Protein AF-K9KZB0-F1 (afdb_monomer)

Sequence (349 aa):
MDLLGIGHLIQPTDITLGGCGPVDLDGSTQVLLFETELHSCGSVLAMTADSLVYTFTLNYQPNALGATPIIRTSSAVVGIQCHYMRLHNVSSNALKPTWIPYHSTLSAEDLLVFSLRLMADNWQTERTSTVFFLGDLINIEASVVQANHVPLRVFVDTCIATLDPDMNAVPRYAFIENKGCLMDSKLTNSRSQFLSRVQDDKLQFQLDAFRFAQETRSAIYIFCHLKATAALPDSEGKACSFPLGKEQWVSASGNDQACSCCDTSCAGRKGRSVDSVIQYEGDAVLGPIAVQEATKDVQQSTGTLKADHRAEGAFEAVFMAAVVAAVALVCMIVLVTVLAWRRYKPIAL

Foldseek 3Di:
DCPPPPPDQADQVQKFKLNHTFPDQDPVVRDTHDDDDLPDSNWDWDDDPWWIKIKIKMKGHGDDDDPDRDDDDDIDIDIDIDIDTPDDPDPPPDDDDPDDDDPDPDPPPDPKDKEKFFADPVRPDGDPDLEAEQQDKTKMKIFIDDDPDAFKAKFWQWKKKDLDPDRPDPPIDIQAHQQAERCCCVPVVDQWFWAQDDGRRMTIIIDRDDDDPPDPAQWMKMKIKMKMFRPDPPDPGWHWHDHHPPNAIATSDGPSVLCVCVVPHNDDPPDPDDDDRDMDIDMYMDDRRGYHHPDPDDPDPDDDDDDDDPDDPPPVVVVVVVVVVVVVVVVVVVVVVVVVVVVPPDPDD

Mean predicted aligned error: 20.09 Å

Organism: Muraenesox cinereus (NCBI:txid7946)

Structure (mmCIF, N/CA/C/O backbone):
data_AF-K9KZB0-F1
#
_entry.id   AF-K9KZB0-F1
#
loop_
_atom_site.group_PDB
_atom_site.id
_atom_site.type_symbol
_atom_site.label_atom_id
_atom_site.label_alt_id
_atom_site.label_comp_id
_atom_site.label_asym_id
_atom_site.label_entity_id
_atom_site.label_seq_id
_atom_site.pdbx_PDB_ins_code
_atom_site.Cartn_x
_atom_site.Cartn_y
_atom_site.Cartn_z
_atom_site.occupancy
_atom_site.B_iso_or_equiv
_atom_site.auth_seq_id
_atom_site.auth_comp_id
_atom_site.auth_asym_id
_atom_site.auth_atom_id
_atom_site.pdbx_PDB_model_num
ATOM 1 N N . MET A 1 1 ? -36.288 -20.738 56.456 1.00 70.94 1 MET A N 1
ATOM 2 C CA . MET A 1 1 ? -37.137 -20.977 55.277 1.00 70.94 1 MET A CA 1
ATOM 3 C C . MET A 1 1 ? -38.103 -22.123 55.541 1.00 70.94 1 MET A C 1
ATOM 5 O O . MET A 1 1 ? -37.670 -23.152 56.049 1.00 70.94 1 MET A O 1
ATOM 9 N N . ASP A 1 2 ? -39.379 -21.957 55.195 1.00 75.69 2 ASP A N 1
ATOM 10 C CA . ASP A 1 2 ? -40.353 -23.053 55.093 1.00 75.69 2 ASP A CA 1
ATOM 11 C C . ASP A 1 2 ? -40.383 -23.550 53.641 1.00 75.69 2 ASP A C 1
ATOM 13 O O . ASP A 1 2 ? -41.115 -23.027 52.805 1.00 75.69 2 ASP A O 1
ATOM 17 N N . LEU A 1 3 ? -39.506 -24.505 53.315 1.00 75.94 3 LEU A N 1
ATOM 18 C CA . LEU A 1 3 ? -39.333 -25.003 51.944 1.00 75.94 3 LEU A CA 1
ATOM 19 C C . LEU A 1 3 ? -40.582 -25.726 51.415 1.00 75.94 3 LEU A C 1
ATOM 21 O O . LEU A 1 3 ? -40.832 -25.721 50.213 1.00 75.94 3 LEU A O 1
ATOM 25 N N . LEU A 1 4 ? -41.346 -26.364 52.305 1.00 76.06 4 LEU A N 1
ATOM 26 C CA . LEU A 1 4 ? -42.475 -27.226 51.946 1.00 76.06 4 LEU A CA 1
ATOM 27 C C . LEU A 1 4 ? -43.841 -26.555 52.172 1.00 76.06 4 LEU A C 1
ATOM 29 O O . LEU A 1 4 ? -44.865 -27.169 51.883 1.00 76.06 4 LEU A O 1
ATOM 33 N N . GLY A 1 5 ? -43.873 -25.317 52.677 1.00 75.00 5 GLY A N 1
ATOM 34 C CA . GLY A 1 5 ? -45.113 -24.587 52.963 1.00 75.00 5 GLY A CA 1
ATOM 35 C C . GLY A 1 5 ? -45.932 -25.183 54.116 1.00 75.00 5 GLY A C 1
ATOM 36 O O . GLY A 1 5 ? -47.153 -25.034 54.139 1.00 75.00 5 GLY A O 1
ATOM 37 N N . ILE A 1 6 ? -45.286 -25.904 55.040 1.00 77.19 6 ILE A N 1
ATOM 38 C CA . ILE A 1 6 ? -45.930 -26.638 56.147 1.00 77.19 6 ILE A CA 1
ATOM 39 C C . ILE A 1 6 ? -45.795 -25.929 57.505 1.00 77.19 6 ILE A C 1
ATOM 41 O O . ILE A 1 6 ? -46.129 -26.502 58.542 1.00 77.19 6 ILE A O 1
ATOM 45 N N . GLY A 1 7 ? -45.278 -24.701 57.525 1.00 73.62 7 GLY A N 1
ATOM 46 C CA . GLY A 1 7 ? -45.050 -23.901 58.730 1.00 73.62 7 GLY A CA 1
ATOM 47 C C . GLY A 1 7 ? -43.840 -24.335 59.566 1.00 73.62 7 GLY A C 1
ATOM 48 O O . GLY A 1 7 ? -43.632 -23.801 60.656 1.00 73.62 7 GLY A O 1
ATOM 49 N N . HIS A 1 8 ? -43.029 -25.282 59.081 1.00 75.81 8 HIS A N 1
ATOM 50 C CA . HIS A 1 8 ? -41.816 -25.744 59.756 1.00 75.81 8 HIS A CA 1
ATOM 51 C C . HIS A 1 8 ? -40.559 -25.265 59.031 1.00 75.81 8 HIS A C 1
ATOM 53 O O . HIS A 1 8 ? -40.344 -25.552 57.857 1.00 75.81 8 HIS A O 1
ATOM 59 N N . LEU A 1 9 ? -39.697 -24.562 59.768 1.00 77.56 9 LEU A N 1
ATOM 60 C CA . LEU A 1 9 ? -38.423 -24.084 59.246 1.00 77.56 9 LEU A CA 1
ATOM 61 C C . LEU A 1 9 ? -37.410 -25.229 59.177 1.00 77.56 9 LEU A C 1
ATOM 63 O O . LEU A 1 9 ? -37.190 -25.927 60.169 1.00 77.56 9 LEU A O 1
ATOM 67 N N . ILE A 1 10 ? -36.782 -25.395 58.015 1.00 81.62 10 ILE A N 1
ATOM 68 C CA . ILE A 1 10 ? -35.688 -26.355 57.826 1.00 81.62 10 ILE A CA 1
ATOM 69 C C . ILE A 1 10 ? -34.370 -25.797 58.376 1.00 81.62 10 ILE A C 1
ATOM 71 O O . ILE A 1 10 ? -34.169 -24.577 58.388 1.00 81.62 10 ILE A O 1
ATOM 75 N N . GLN A 1 11 ? -33.462 -26.676 58.812 1.00 81.38 11 GLN A N 1
ATOM 76 C CA . GLN A 1 11 ? -32.112 -26.252 59.182 1.00 81.38 11 GLN A CA 1
ATOM 77 C C . GLN A 1 11 ? -31.270 -25.996 57.921 1.00 81.38 11 GLN A C 1
ATOM 79 O O . GLN A 1 11 ? -31.369 -26.765 56.964 1.00 81.38 11 GLN A O 1
ATOM 84 N N . PRO A 1 12 ? -30.407 -24.961 57.906 1.00 82.94 12 PRO A N 1
ATOM 85 C CA . PRO A 1 12 ? -29.531 -24.681 56.763 1.00 82.94 12 PRO A CA 1
ATOM 86 C C . PRO A 1 12 ? -28.597 -25.846 56.403 1.00 82.94 12 PRO A C 1
ATOM 88 O O . PRO A 1 12 ? -28.239 -26.008 55.244 1.00 82.94 12 PRO A O 1
ATOM 91 N N . THR A 1 13 ? -28.223 -26.673 57.383 1.00 83.94 13 THR A N 1
ATOM 92 C CA . THR A 1 13 ? -27.369 -27.860 57.206 1.00 83.94 13 THR A CA 1
ATOM 93 C C . THR A 1 13 ? -28.058 -29.014 56.489 1.00 83.94 13 THR A C 1
ATOM 95 O O . THR A 1 13 ? -27.383 -29.909 55.990 1.00 83.94 13 THR A O 1
ATOM 98 N N . ASP A 1 14 ? -29.389 -29.008 56.440 1.00 87.19 14 ASP A N 1
ATOM 99 C CA . ASP A 1 14 ? -30.177 -30.089 55.849 1.00 87.19 14 ASP A CA 1
ATOM 100 C C . ASP A 1 14 ? -30.409 -29.870 54.349 1.00 87.19 14 ASP A C 1
ATOM 102 O O . ASP A 1 14 ? -31.058 -30.685 53.698 1.00 87.19 14 ASP A O 1
ATOM 106 N N . ILE A 1 15 ? -29.925 -28.761 53.784 1.00 89.69 15 ILE A N 1
ATOM 107 C CA . ILE A 1 15 ? -30.142 -28.402 52.386 1.00 89.69 15 ILE A CA 1
ATOM 108 C C . ILE A 1 15 ? -28.834 -28.014 51.704 1.00 89.69 15 ILE A C 1
ATOM 110 O O . ILE A 1 15 ? -28.045 -27.225 52.216 1.00 89.69 15 ILE A O 1
ATOM 114 N N . THR A 1 16 ? -28.606 -28.579 50.521 1.00 92.25 16 THR A N 1
ATOM 115 C CA . THR A 1 16 ? -27.386 -28.349 49.742 1.00 92.25 16 THR A CA 1
ATOM 116 C C . THR A 1 16 ? -27.706 -28.135 48.270 1.00 92.25 16 THR A C 1
ATOM 118 O O . THR A 1 16 ? -28.600 -28.778 47.723 1.00 92.25 16 THR A O 1
ATOM 121 N N . LEU A 1 17 ? -26.960 -27.255 47.606 1.00 92.75 17 LEU A N 1
ATOM 122 C CA . LEU A 1 17 ? -26.999 -27.068 46.159 1.00 92.75 17 LEU A CA 1
ATOM 123 C C . LEU A 1 17 ? -25.849 -27.866 45.543 1.00 92.75 17 LEU A C 1
ATOM 125 O O . LEU A 1 17 ? -24.693 -27.471 45.657 1.00 92.75 17 LEU A O 1
ATOM 129 N N . GLY A 1 18 ? -26.162 -29.035 44.983 1.00 87.06 18 GLY A N 1
ATOM 130 C CA . GLY A 1 18 ? -25.209 -29.968 44.375 1.00 87.06 18 GLY A CA 1
ATOM 131 C C . GLY A 1 18 ? -23.985 -30.277 45.250 1.00 87.06 18 GLY A C 1
ATOM 132 O O . GLY A 1 18 ? -22.868 -30.422 44.759 1.00 87.06 18 GLY A O 1
ATOM 133 N N . GLY A 1 19 ? -24.212 -30.368 46.565 1.00 85.62 19 GLY A N 1
ATOM 134 C CA . GLY A 1 19 ? -23.195 -30.666 47.578 1.00 85.62 19 GLY A CA 1
ATOM 135 C C . GLY A 1 19 ? -22.634 -29.451 48.323 1.00 85.62 19 GLY A C 1
ATOM 136 O O . GLY A 1 19 ? -21.931 -29.635 49.312 1.00 85.62 19 GLY A O 1
ATOM 137 N N . CYS A 1 20 ? -22.965 -28.226 47.911 1.00 91.12 20 CYS A N 1
ATOM 138 C CA . CYS A 1 20 ? -22.545 -27.002 48.596 1.00 91.12 20 CYS A CA 1
ATOM 139 C C . CYS A 1 20 ? -23.611 -26.496 49.573 1.00 91.12 20 CYS A C 1
ATOM 141 O O . CYS A 1 20 ? -24.804 -26.524 49.270 1.00 91.12 20 CYS A O 1
ATOM 143 N N . GLY A 1 21 ? -23.177 -26.021 50.741 1.00 89.69 21 GLY A N 1
ATOM 144 C CA . GLY A 1 21 ? -24.051 -25.366 51.715 1.00 89.69 21 GLY A CA 1
ATOM 145 C C . GLY A 1 21 ? -24.410 -23.926 51.317 1.00 89.69 21 GLY A C 1
ATOM 146 O O . GLY A 1 21 ? -23.800 -23.370 50.401 1.00 89.69 21 GLY A O 1
ATOM 147 N N . PRO A 1 22 ? -25.399 -23.318 51.991 1.00 89.88 22 PRO A N 1
ATOM 148 C CA . PRO A 1 22 ? -25.759 -21.919 51.784 1.00 89.88 22 PRO A CA 1
ATOM 149 C C . PRO A 1 22 ? -24.639 -20.979 52.253 1.00 89.88 22 PRO A C 1
ATOM 151 O O . PRO A 1 22 ? -23.939 -21.270 53.224 1.00 89.88 22 PRO A O 1
ATOM 154 N N . VAL A 1 23 ? -24.492 -19.849 51.562 1.00 86.31 23 VAL A N 1
ATOM 155 C CA . VAL A 1 23 ? -23.470 -18.823 51.834 1.00 86.31 23 VAL A CA 1
ATOM 156 C C . VAL A 1 23 ? -23.946 -17.845 52.901 1.00 86.31 23 VAL A C 1
ATOM 158 O O . VAL A 1 23 ? -23.150 -17.397 53.722 1.00 86.31 23 VAL A O 1
ATOM 161 N N . ASP A 1 24 ? -25.246 -17.546 52.914 1.00 81.38 24 ASP A N 1
ATOM 162 C CA . ASP A 1 24 ? -25.840 -16.652 53.900 1.00 81.38 24 ASP A CA 1
ATOM 163 C C . ASP A 1 24 ? -27.276 -17.064 54.258 1.00 81.38 24 ASP A C 1
ATOM 165 O O . ASP A 1 24 ? -27.978 -17.739 53.489 1.00 81.38 24 ASP A O 1
ATOM 169 N N . LEU A 1 25 ? -27.705 -16.647 55.447 1.00 80.69 25 LEU A N 1
ATOM 170 C CA . LEU A 1 25 ? -29.071 -16.762 55.939 1.00 80.69 25 LEU A CA 1
ATOM 171 C C . LEU A 1 25 ? -29.556 -15.364 56.316 1.00 80.69 25 LEU A C 1
ATOM 173 O O . LEU A 1 25 ? -29.194 -14.829 57.365 1.00 80.69 25 LEU A O 1
ATOM 177 N N . ASP A 1 26 ? -30.455 -14.810 55.507 1.00 77.88 26 ASP A N 1
ATOM 178 C CA . ASP A 1 26 ? -31.110 -13.558 55.865 1.00 77.88 26 ASP A CA 1
ATOM 179 C C . ASP A 1 26 ? -32.140 -13.824 56.973 1.00 77.88 26 ASP A C 1
ATOM 181 O O . ASP A 1 26 ? -33.221 -14.381 56.752 1.00 77.88 26 ASP A O 1
ATOM 185 N N . GLY A 1 27 ? -31.795 -13.421 58.197 1.00 68.00 27 GLY A N 1
ATOM 186 C CA . GLY A 1 27 ? -32.641 -13.583 59.379 1.00 68.00 27 GLY A CA 1
ATOM 187 C C . GLY A 1 27 ? -33.948 -12.783 59.332 1.00 68.00 27 GLY A C 1
ATOM 188 O O . GLY A 1 27 ? -34.872 -13.107 60.078 1.00 68.00 27 GLY A O 1
ATOM 189 N N . SER A 1 28 ? -34.053 -11.772 58.461 1.00 71.31 28 SER A N 1
ATOM 190 C CA . SER A 1 28 ? -35.250 -10.929 58.341 1.00 71.31 28 SER A CA 1
ATOM 191 C C . SER A 1 28 ? -36.310 -11.520 57.405 1.00 71.31 28 SER A C 1
ATOM 193 O O . SER A 1 28 ? -37.505 -11.419 57.686 1.00 71.31 28 SER A O 1
ATOM 195 N N . THR A 1 29 ? -35.883 -12.194 56.334 1.00 67.94 29 THR A N 1
ATOM 196 C CA . THR A 1 29 ? -36.767 -12.803 55.323 1.00 67.94 29 THR A CA 1
ATOM 197 C C . THR A 1 29 ? -36.804 -14.332 55.391 1.00 67.94 29 THR A C 1
ATOM 199 O O . THR A 1 29 ? -37.606 -14.965 54.706 1.00 67.94 29 THR A O 1
ATOM 202 N N . GLN A 1 30 ? -35.973 -14.940 56.248 1.00 76.12 30 GLN A N 1
ATOM 203 C CA . GLN A 1 30 ? -35.818 -16.389 56.407 1.00 76.12 30 GLN A CA 1
ATOM 204 C C . GLN A 1 30 ? -35.447 -17.118 55.103 1.00 76.12 30 GLN A C 1
ATOM 206 O O . GLN A 1 30 ? -35.778 -18.302 54.950 1.00 76.12 30 GLN A O 1
ATOM 211 N N . VAL A 1 31 ? -34.754 -16.434 54.188 1.00 82.19 31 VAL A N 1
ATOM 212 C CA . VAL A 1 31 ? -34.273 -16.956 52.900 1.00 82.19 31 VAL A CA 1
ATOM 213 C C . VAL A 1 31 ? -32.836 -17.458 53.042 1.00 82.19 31 VAL A C 1
ATOM 215 O O . VAL A 1 31 ? -32.007 -16.829 53.696 1.00 82.19 31 VAL A O 1
ATOM 218 N N . LEU A 1 32 ? -32.547 -18.602 52.421 1.00 86.75 32 LEU A N 1
ATOM 219 C CA . LEU A 1 32 ? -31.190 -19.126 52.283 1.00 86.75 32 LEU A CA 1
ATOM 220 C C . LEU A 1 32 ? -30.616 -18.703 50.935 1.00 86.75 32 LEU A C 1
ATOM 222 O O . LEU A 1 32 ? -31.230 -18.974 49.899 1.00 86.75 32 LEU A O 1
ATOM 226 N N . LEU A 1 33 ? -29.447 -18.066 50.952 1.00 88.25 33 LEU A N 1
ATOM 227 C CA . LEU A 1 33 ? -28.743 -17.659 49.744 1.00 88.25 33 LEU A CA 1
ATOM 228 C C . LEU A 1 33 ? -27.697 -18.709 49.376 1.00 88.25 33 LEU A C 1
ATOM 230 O O . LEU A 1 33 ? -26.798 -19.020 50.156 1.00 88.25 33 LEU A O 1
ATOM 234 N N . PHE A 1 34 ? -27.805 -19.225 48.158 1.00 90.50 34 PHE A N 1
ATOM 235 C CA . PHE A 1 34 ? -26.776 -20.046 47.542 1.00 90.50 34 PHE A CA 1
ATOM 236 C C . PHE A 1 34 ? -26.129 -19.237 46.426 1.00 90.50 34 PHE A C 1
ATOM 238 O O . PHE A 1 34 ? -26.806 -18.832 45.482 1.00 90.50 34 PHE A O 1
ATOM 245 N N . GLU A 1 35 ? -24.824 -19.024 46.536 1.00 90.19 35 GLU A N 1
ATOM 246 C CA . GLU A 1 35 ? -24.013 -18.394 45.502 1.00 90.19 35 GLU A CA 1
ATOM 247 C C . GLU A 1 35 ? -22.920 -19.378 45.096 1.00 90.19 35 GLU A C 1
ATOM 249 O O . GLU A 1 35 ? -22.221 -19.941 45.939 1.00 90.19 35 GLU A O 1
ATOM 254 N N . THR A 1 36 ? -22.826 -19.653 43.800 1.00 89.75 36 THR A N 1
ATOM 255 C CA . THR A 1 36 ? -21.847 -20.588 43.256 1.00 89.75 36 THR A CA 1
ATOM 256 C C . THR A 1 36 ? -21.548 -20.261 41.804 1.00 89.75 36 THR A C 1
ATOM 258 O O . THR A 1 36 ? -22.370 -19.678 41.093 1.00 89.75 36 THR A O 1
ATOM 261 N N . GLU A 1 37 ? -20.363 -20.654 41.355 1.00 89.44 37 GLU A N 1
ATOM 262 C CA . GLU A 1 37 ? -19.992 -20.590 39.950 1.00 89.44 37 GLU A CA 1
ATOM 263 C C . GLU A 1 37 ? -20.783 -21.619 39.132 1.00 89.44 37 GLU A C 1
ATOM 265 O O . GLU A 1 37 ? -21.095 -22.716 39.598 1.00 89.44 37 GLU A O 1
ATOM 270 N N . LEU A 1 38 ? -21.041 -21.298 37.862 1.00 89.94 38 LEU A N 1
ATOM 271 C CA . LEU A 1 38 ? -21.860 -22.125 36.969 1.00 89.94 38 LEU A CA 1
ATOM 272 C C . LEU A 1 38 ? -21.346 -23.553 36.761 1.00 89.94 38 LEU A C 1
ATOM 274 O O . LEU A 1 38 ? -22.149 -24.422 36.453 1.00 89.94 38 LEU A O 1
ATOM 278 N N . HIS A 1 39 ? -20.039 -23.782 36.918 1.00 87.69 39 HIS A N 1
ATOM 279 C CA . HIS A 1 39 ? -19.379 -25.084 36.751 1.00 87.69 39 HIS A CA 1
ATOM 280 C C . HIS A 1 39 ? -19.046 -25.778 38.079 1.00 87.69 39 HIS A C 1
ATOM 282 O O . HIS A 1 39 ? -18.443 -26.852 38.089 1.00 87.69 39 HIS A O 1
ATOM 288 N N . SER A 1 40 ? -19.407 -25.155 39.197 1.00 88.94 40 SER A N 1
ATOM 289 C CA . SER A 1 40 ? -19.086 -25.629 40.538 1.00 88.94 40 SER A CA 1
ATOM 290 C C . SER A 1 40 ? -20.291 -26.333 41.167 1.00 88.94 40 SER A C 1
ATOM 292 O O . SER A 1 40 ? -21.353 -26.451 40.550 1.00 88.94 40 SER A O 1
ATOM 294 N N . CYS A 1 41 ? -20.114 -26.856 42.385 1.00 90.94 41 CYS A N 1
ATOM 295 C CA . CYS A 1 41 ? -21.184 -27.455 43.192 1.00 90.94 41 CYS A CA 1
ATOM 296 C C . CYS A 1 41 ? -22.023 -28.499 42.436 1.00 90.94 41 CYS A C 1
ATOM 298 O O . CYS A 1 41 ? -23.248 -28.437 42.434 1.00 90.94 41 CYS A O 1
ATOM 300 N N . GLY A 1 42 ? -21.359 -29.423 41.732 1.00 87.38 42 GLY A N 1
ATOM 301 C CA . GLY A 1 42 ? -22.016 -30.557 41.074 1.00 87.38 42 GLY A CA 1
ATOM 302 C C . GLY A 1 42 ? -22.956 -30.193 39.918 1.00 87.38 42 GLY A C 1
ATOM 303 O O . GLY A 1 42 ? -23.816 -31.000 39.566 1.00 87.38 42 GLY A O 1
ATOM 304 N N . SER A 1 43 ? -22.825 -28.996 39.343 1.00 91.56 43 SER A N 1
ATOM 305 C CA . SER A 1 43 ? -23.574 -28.589 38.153 1.00 91.56 43 SER A CA 1
ATOM 306 C C . SER A 1 43 ? -23.226 -29.418 36.919 1.00 91.56 43 SER A C 1
ATOM 308 O O . SER A 1 43 ? -22.092 -29.857 36.720 1.00 91.56 43 SER A O 1
ATOM 310 N N . VAL A 1 44 ? -24.218 -29.606 36.049 1.00 92.88 44 VAL A N 1
ATOM 311 C CA . VAL A 1 44 ? -24.060 -30.284 34.759 1.00 92.88 44 VAL A CA 1
ATOM 312 C C . VAL A 1 44 ? -24.355 -29.298 33.637 1.00 92.88 44 VAL A C 1
ATOM 314 O O . VAL A 1 44 ? -25.439 -28.713 33.589 1.00 92.88 44 VAL A O 1
ATOM 317 N N . LEU A 1 45 ? -23.398 -29.132 32.723 1.00 91.00 45 LEU A N 1
ATOM 318 C CA . LEU A 1 45 ? -23.560 -28.327 31.516 1.00 91.00 45 LEU A CA 1
ATOM 319 C C . LEU A 1 45 ? -24.096 -29.186 30.368 1.00 91.00 45 LEU A C 1
ATOM 321 O O . LEU A 1 45 ? -23.479 -30.178 29.981 1.00 91.00 45 LEU A O 1
ATOM 325 N N . ALA A 1 46 ? -25.200 -28.747 29.771 1.00 91.19 46 ALA A N 1
ATOM 326 C CA . ALA A 1 46 ? -25.689 -29.230 28.489 1.00 91.19 46 ALA A CA 1
ATOM 327 C C . ALA A 1 46 ? -25.611 -28.111 27.443 1.00 91.19 46 ALA A C 1
ATOM 329 O O . ALA A 1 46 ? -26.063 -26.989 27.669 1.00 91.19 46 ALA A O 1
ATOM 330 N N . MET A 1 47 ? -25.044 -28.423 26.280 1.00 85.94 47 MET A N 1
ATOM 331 C CA . MET A 1 47 ? -24.919 -27.485 25.166 1.00 85.94 47 MET A CA 1
ATOM 332 C C . MET A 1 47 ? -25.959 -27.812 24.097 1.00 85.94 47 MET A C 1
ATOM 334 O O . MET A 1 47 ? -26.012 -28.937 23.603 1.00 85.94 47 MET A O 1
ATOM 338 N N . THR A 1 48 ? -26.775 -26.826 23.732 1.00 84.94 48 THR A N 1
ATOM 339 C CA . THR A 1 48 ? -27.745 -26.926 22.635 1.00 84.94 48 THR A CA 1
ATOM 340 C C . THR A 1 48 ? -27.285 -26.086 21.435 1.00 84.94 48 THR A C 1
ATOM 342 O O . THR A 1 48 ? -26.187 -25.512 21.439 1.00 84.94 48 THR A O 1
ATOM 345 N N . ALA A 1 49 ? -28.099 -26.028 20.374 1.00 80.94 49 ALA A N 1
ATOM 346 C CA . ALA A 1 49 ? -27.824 -25.167 19.223 1.00 80.94 49 ALA A CA 1
ATOM 347 C C . ALA A 1 49 ? -27.702 -23.690 19.642 1.00 80.94 49 ALA A C 1
ATOM 349 O O . ALA A 1 49 ? -26.737 -23.028 19.259 1.00 80.94 49 ALA A O 1
ATOM 350 N N . ASP A 1 50 ? -28.595 -23.233 20.524 1.00 83.19 50 ASP A N 1
ATOM 351 C CA . ASP A 1 50 ? -28.788 -21.808 20.806 1.00 83.19 50 ASP A CA 1
ATOM 352 C C . ASP A 1 50 ? -28.434 -21.412 22.247 1.00 83.19 50 ASP A C 1
ATOM 354 O O . ASP A 1 50 ? -28.260 -20.225 22.528 1.00 83.19 50 ASP A O 1
ATOM 358 N N . SER A 1 51 ? -28.276 -22.373 23.167 1.00 87.00 51 SER A N 1
ATOM 359 C CA . SER A 1 51 ? -28.034 -22.096 24.588 1.00 87.00 51 SER A CA 1
ATOM 360 C C . SER A 1 51 ? -27.019 -23.022 25.271 1.00 87.00 51 SER A C 1
ATOM 362 O O . SER A 1 51 ? -26.809 -24.173 24.883 1.00 87.00 51 SER A O 1
ATOM 364 N N . LEU A 1 52 ? -26.392 -22.496 26.322 1.00 89.44 52 LEU A N 1
ATOM 365 C CA . LEU A 1 52 ? -25.683 -23.231 27.364 1.00 89.44 52 LEU A CA 1
ATOM 366 C C . LEU A 1 52 ? -26.625 -23.365 28.562 1.00 89.44 52 LEU A C 1
ATOM 368 O O . LEU A 1 52 ? -27.084 -22.360 29.108 1.00 89.44 52 LEU A O 1
ATOM 372 N N . VAL A 1 53 ? -26.928 -24.598 28.952 1.00 93.56 53 VAL A N 1
ATOM 373 C CA . VAL A 1 53 ? -27.864 -24.902 30.036 1.00 93.56 53 VAL A CA 1
ATOM 374 C C . VAL A 1 53 ? -27.097 -25.515 31.195 1.00 93.56 53 VAL A C 1
ATOM 376 O O . VAL A 1 53 ? -26.633 -26.651 31.105 1.00 93.56 53 VAL A O 1
ATOM 379 N N . TYR A 1 54 ? -26.982 -24.770 32.289 1.00 93.69 54 TYR A N 1
ATOM 380 C CA . TYR A 1 54 ? -26.402 -25.257 33.537 1.00 93.69 54 TYR A CA 1
ATOM 381 C C . TYR A 1 54 ? -27.507 -25.777 34.435 1.00 93.69 54 TYR A C 1
ATOM 383 O O . TYR A 1 54 ? -28.440 -25.041 34.751 1.00 93.69 54 TYR A O 1
ATOM 391 N N . THR A 1 55 ? -27.409 -27.041 34.837 1.00 93.62 55 THR A N 1
ATOM 392 C CA . THR A 1 55 ? -28.380 -27.678 35.727 1.00 93.62 55 THR A CA 1
ATOM 393 C C . THR A 1 55 ? -27.743 -27.950 37.081 1.00 93.62 55 THR A C 1
ATOM 395 O O . THR A 1 55 ? -26.745 -28.662 37.165 1.00 93.62 55 THR A O 1
ATOM 398 N N . PHE A 1 56 ? -28.349 -27.418 38.136 1.00 94.88 56 PHE A N 1
ATOM 399 C CA . PHE A 1 56 ? -28.021 -27.690 39.528 1.00 94.88 56 PHE A CA 1
ATOM 400 C C . PHE A 1 56 ? -29.122 -28.523 40.175 1.00 94.88 56 PHE A C 1
ATOM 402 O O . PHE A 1 56 ? -30.280 -28.495 39.758 1.00 94.88 56 PHE A O 1
ATOM 409 N N . THR A 1 57 ? -28.762 -29.237 41.235 1.00 94.00 57 THR A N 1
ATOM 410 C CA . THR A 1 57 ? -29.708 -30.038 42.013 1.00 94.00 57 THR A CA 1
ATOM 411 C C . THR A 1 57 ? -29.699 -29.561 43.454 1.00 94.00 57 THR A C 1
ATOM 413 O O . THR A 1 57 ? -28.698 -29.712 44.146 1.00 94.00 57 THR A O 1
ATOM 416 N N . LEU A 1 58 ? -30.801 -28.986 43.918 1.00 92.12 58 LEU A N 1
ATOM 417 C CA . LEU A 1 58 ? -30.996 -28.631 45.317 1.00 92.12 58 LEU A CA 1
ATOM 418 C C . LEU A 1 58 ? -31.540 -29.855 46.058 1.00 92.12 58 LEU A C 1
ATOM 420 O O . LEU A 1 58 ? -32.639 -30.326 45.765 1.00 92.12 58 LEU A O 1
ATOM 424 N N . ASN A 1 59 ? -30.758 -30.385 46.989 1.00 91.56 59 ASN A N 1
ATOM 425 C CA . ASN A 1 59 ? -31.086 -31.576 47.755 1.00 91.56 59 ASN A CA 1
ATOM 426 C C . ASN A 1 59 ? -31.387 -31.196 49.205 1.00 91.56 59 ASN A C 1
ATOM 428 O O . ASN A 1 59 ? -30.516 -30.678 49.907 1.00 91.56 59 ASN A O 1
ATOM 432 N N . TYR A 1 60 ? -32.611 -31.471 49.642 1.00 89.94 60 TYR A N 1
ATOM 433 C CA . TYR A 1 60 ? -33.033 -31.376 51.031 1.00 89.94 60 TYR A CA 1
ATOM 434 C C . TYR A 1 60 ? -33.056 -32.772 51.649 1.00 89.94 60 TYR A C 1
ATOM 436 O O . TYR A 1 60 ? -33.834 -33.638 51.237 1.00 89.94 60 TYR A O 1
ATOM 444 N N . GLN A 1 61 ? -32.214 -32.977 52.654 1.00 88.88 61 GLN A N 1
ATOM 445 C CA . GLN A 1 61 ? -32.068 -34.228 53.373 1.00 88.88 61 GLN A CA 1
ATOM 446 C C . GLN A 1 61 ? -32.160 -33.960 54.883 1.00 88.88 61 GLN A C 1
ATOM 448 O O . GLN A 1 61 ? -31.183 -33.525 55.492 1.00 88.88 61 GLN A O 1
ATOM 453 N N . PRO A 1 62 ? -33.335 -34.189 55.496 1.00 85.88 62 PRO A N 1
ATOM 454 C CA . PRO A 1 62 ? -33.545 -33.881 56.903 1.00 85.88 62 PRO A CA 1
ATOM 455 C C . PRO A 1 62 ? -32.731 -34.803 57.807 1.00 85.88 62 PRO A C 1
ATOM 457 O O . PRO A 1 62 ? -32.765 -36.027 57.659 1.00 85.88 62 PRO A O 1
ATOM 460 N N . ASN A 1 63 ? -32.049 -34.209 58.784 1.00 80.62 63 ASN A N 1
ATOM 461 C CA . ASN A 1 63 ? -31.345 -34.945 59.825 1.00 80.62 63 ASN A CA 1
ATOM 462 C C . ASN A 1 63 ? -32.250 -35.214 61.035 1.00 80.62 63 ASN A C 1
ATOM 464 O O . ASN A 1 63 ? -33.265 -34.549 61.257 1.00 80.62 63 ASN A O 1
ATOM 468 N N . ALA A 1 64 ? -31.883 -36.221 61.827 1.00 78.44 64 ALA A N 1
ATOM 469 C CA . ALA A 1 64 ? -32.614 -36.556 63.040 1.00 78.44 64 ALA A CA 1
ATOM 470 C C . ALA A 1 64 ? -32.506 -35.414 64.071 1.00 78.44 64 ALA A C 1
ATOM 472 O O . ALA A 1 64 ? -31.444 -34.813 64.249 1.00 78.44 64 ALA A O 1
ATOM 473 N N . LEU A 1 65 ? -33.613 -35.087 64.744 1.00 69.81 65 LEU A N 1
ATOM 474 C CA . LEU A 1 65 ? -33.667 -33.953 65.672 1.00 69.81 65 LEU A CA 1
ATOM 475 C C . LEU A 1 65 ? -32.867 -34.252 66.954 1.00 69.81 65 LEU A C 1
ATOM 477 O O . LEU A 1 65 ? -33.327 -34.977 67.845 1.00 69.81 65 LEU A O 1
ATOM 481 N N . GLY A 1 66 ? -31.677 -33.659 67.069 1.00 71.69 66 GLY A N 1
ATOM 482 C CA . GLY A 1 66 ? -30.809 -33.788 68.243 1.00 71.69 66 GLY A CA 1
ATOM 483 C C . GLY A 1 66 ? -30.347 -35.232 68.471 1.00 71.69 66 GLY A C 1
ATOM 484 O O . GLY A 1 66 ? -29.843 -35.878 67.563 1.00 71.69 66 GLY A O 1
ATOM 485 N N . ALA A 1 67 ? -30.522 -35.751 69.690 1.00 68.88 67 ALA A N 1
ATOM 486 C CA . ALA A 1 67 ? -30.182 -37.138 70.036 1.00 68.88 67 ALA A CA 1
ATOM 487 C C . ALA A 1 67 ? -31.334 -38.139 69.794 1.00 68.88 67 ALA A C 1
ATOM 489 O O . ALA A 1 67 ? -31.237 -39.298 70.197 1.00 68.88 67 ALA A O 1
ATOM 490 N N . THR A 1 68 ? -32.449 -37.707 69.192 1.00 73.69 68 THR A N 1
ATOM 491 C CA . THR A 1 68 ? -33.598 -38.586 68.924 1.00 73.69 68 THR A CA 1
ATOM 492 C C . THR A 1 68 ? -33.516 -39.161 67.510 1.00 73.69 68 THR A C 1
ATOM 494 O O . THR A 1 68 ? -33.129 -38.436 66.601 1.00 73.69 68 THR A O 1
ATOM 497 N N . PRO A 1 69 ? -33.933 -40.416 67.264 1.00 74.44 69 PRO A N 1
ATOM 498 C CA . PRO A 1 69 ? -33.946 -41.007 65.920 1.00 74.44 69 PRO A CA 1
ATOM 499 C C . PRO A 1 69 ? -35.137 -40.526 65.061 1.00 74.44 69 PRO A C 1
ATOM 501 O O . PRO A 1 69 ? -35.562 -41.219 64.141 1.00 74.44 69 PRO A O 1
ATOM 504 N N . ILE A 1 70 ? -35.741 -39.378 65.387 1.00 72.38 70 ILE A N 1
ATOM 505 C CA . ILE A 1 70 ? -37.002 -38.923 64.793 1.00 72.38 70 ILE A CA 1
ATOM 506 C C . ILE A 1 70 ? -36.714 -37.991 63.612 1.00 72.38 70 ILE A C 1
ATOM 508 O O . ILE A 1 70 ? -36.134 -36.920 63.789 1.00 72.38 70 ILE A O 1
ATOM 512 N N . ILE A 1 71 ? -37.203 -38.374 62.431 1.00 73.25 71 ILE A N 1
ATOM 513 C CA . ILE A 1 71 ? -37.250 -37.555 61.213 1.00 73.25 71 ILE A CA 1
ATOM 514 C C . ILE A 1 71 ? -38.720 -37.221 60.940 1.00 73.25 71 ILE A C 1
ATOM 516 O O . ILE A 1 71 ? -39.570 -38.111 60.959 1.00 73.25 71 ILE A O 1
ATOM 520 N N . ARG A 1 72 ? -39.042 -35.939 60.736 1.00 72.94 72 ARG A N 1
ATOM 521 C CA . ARG A 1 72 ? -40.435 -35.467 60.579 1.00 72.94 72 ARG A CA 1
ATOM 522 C C . ARG A 1 72 ? -40.813 -35.070 59.153 1.00 72.94 72 ARG A C 1
ATOM 524 O O . ARG A 1 72 ? -41.991 -34.856 58.888 1.00 72.94 72 ARG A O 1
ATOM 531 N N . THR A 1 73 ? -39.842 -34.977 58.254 1.00 75.25 73 THR A N 1
ATOM 532 C CA . THR A 1 73 ? -40.027 -34.558 56.862 1.00 75.25 73 THR A CA 1
ATOM 533 C C . THR A 1 73 ? -39.386 -35.570 55.919 1.00 75.25 73 THR A C 1
ATOM 535 O O . THR A 1 73 ? -38.440 -36.267 56.282 1.00 75.25 73 THR A O 1
ATOM 538 N N . SER A 1 74 ? -39.920 -35.691 54.706 1.00 80.31 74 SER A N 1
ATOM 539 C CA . SER A 1 74 ? -39.291 -36.474 53.641 1.00 80.31 74 SER A CA 1
ATOM 540 C C . SER A 1 74 ? -38.187 -35.662 52.965 1.00 80.31 74 SER A C 1
ATOM 542 O O . SER A 1 74 ? -38.278 -34.434 52.894 1.00 80.31 74 SER A O 1
ATOM 544 N N . SER A 1 75 ? -37.173 -36.341 52.428 1.00 85.19 75 SER A N 1
ATOM 545 C CA . SER A 1 75 ? -36.204 -35.695 51.543 1.00 85.19 75 SER A CA 1
ATOM 546 C C . SER A 1 75 ? -36.880 -35.183 50.270 1.00 85.19 75 SER A C 1
ATOM 548 O O . SER A 1 75 ? -37.911 -35.706 49.835 1.00 85.19 75 SER A O 1
ATOM 550 N N . ALA A 1 76 ? -36.304 -34.143 49.675 1.00 87.44 76 ALA A N 1
ATOM 551 C CA . ALA A 1 76 ? -36.803 -33.545 48.445 1.00 87.44 76 ALA A CA 1
ATOM 552 C C . ALA A 1 76 ? -35.640 -33.119 47.551 1.00 87.44 76 ALA A C 1
ATOM 554 O O . ALA A 1 76 ? -34.604 -32.668 48.033 1.00 87.44 76 ALA A O 1
ATOM 555 N N . VAL A 1 77 ? -35.836 -33.242 46.240 1.00 89.75 77 VAL A N 1
ATOM 556 C CA . VAL A 1 77 ? -34.843 -32.874 45.232 1.00 89.75 77 VAL A CA 1
ATOM 557 C C . VAL A 1 77 ? -35.486 -31.912 44.244 1.00 89.75 77 VAL A C 1
ATOM 559 O O . VAL A 1 77 ? -36.533 -32.220 43.675 1.00 89.75 77 VAL A O 1
ATOM 562 N N . VAL A 1 78 ? -34.861 -30.755 44.036 1.00 90.62 78 VAL A N 1
ATOM 563 C CA . VAL A 1 78 ? -35.344 -29.710 43.127 1.00 90.62 78 VAL A CA 1
ATOM 564 C C . VAL A 1 78 ? -34.275 -29.417 42.079 1.00 90.62 78 VAL A C 1
ATOM 566 O O . VAL A 1 78 ? -33.142 -2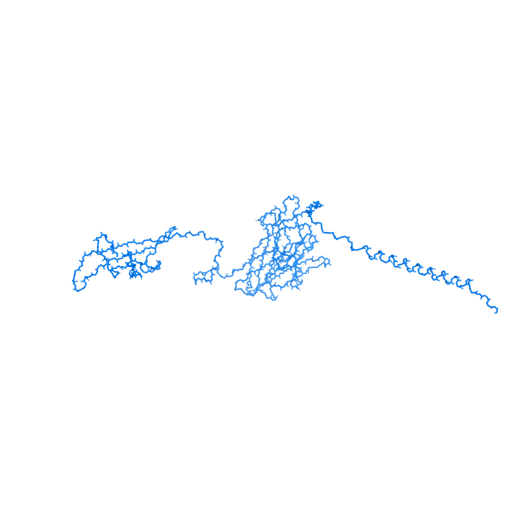9.084 42.412 1.00 90.62 78 VAL A O 1
ATOM 569 N N . GLY A 1 79 ? -34.630 -29.540 40.800 1.00 91.06 79 GLY A N 1
ATOM 570 C CA . GLY A 1 79 ? -33.753 -29.169 39.690 1.00 91.06 79 GLY A CA 1
ATOM 571 C C . GLY A 1 79 ? -33.815 -27.668 39.420 1.00 91.06 79 GLY A C 1
ATOM 572 O O . GLY A 1 79 ? -34.900 -27.108 39.281 1.00 91.06 79 GLY A O 1
ATOM 573 N N . ILE A 1 80 ? -32.657 -27.024 39.320 1.00 93.00 80 ILE A N 1
ATOM 574 C CA . ILE A 1 80 ? -32.513 -25.600 39.001 1.00 93.00 80 ILE A CA 1
ATOM 575 C C . ILE A 1 80 ? -31.765 -25.498 37.677 1.00 93.00 80 ILE A C 1
ATOM 577 O O . ILE A 1 80 ? -30.741 -26.153 37.502 1.00 93.00 80 ILE A O 1
ATOM 581 N N . GLN A 1 81 ? -32.260 -24.687 36.743 1.00 93.25 81 GLN A N 1
ATOM 582 C C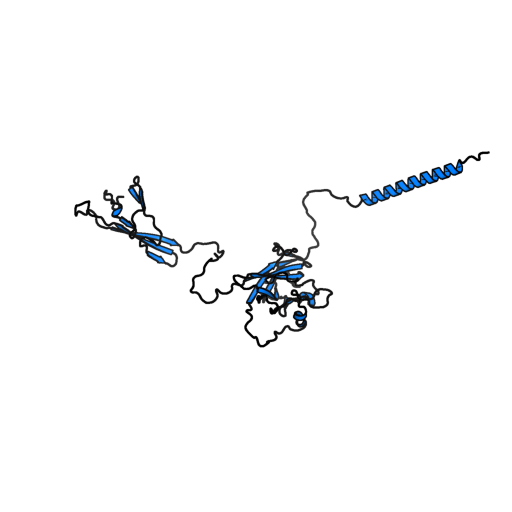A . GLN A 1 81 ? -31.614 -24.485 35.448 1.00 93.25 81 GLN A CA 1
ATOM 583 C C . GLN A 1 81 ? -31.334 -23.013 35.179 1.00 93.25 81 GLN A C 1
ATOM 585 O O . GLN A 1 81 ? -32.215 -22.166 35.325 1.00 93.25 81 GLN A O 1
ATOM 590 N N . CYS A 1 82 ? -30.126 -22.735 34.701 1.00 89.94 82 CYS A N 1
ATOM 591 C CA . CYS A 1 82 ? -29.715 -21.431 34.200 1.00 89.94 82 CYS A CA 1
ATOM 592 C C . CYS A 1 82 ? -29.417 -21.556 32.703 1.00 89.94 82 CYS A C 1
ATOM 594 O O . CYS A 1 82 ? -28.537 -22.317 32.298 1.00 89.94 82 CYS A O 1
ATOM 596 N N . HIS A 1 83 ? -30.172 -20.829 31.879 1.00 91.06 83 HIS A N 1
ATOM 597 C CA . HIS A 1 83 ? -30.040 -20.842 30.422 1.00 91.06 83 HIS A CA 1
ATOM 598 C C . HIS A 1 83 ? -29.327 -19.576 29.957 1.00 91.06 83 HIS A C 1
ATOM 600 O O . HIS A 1 83 ? -29.791 -18.469 30.223 1.00 91.06 83 HIS A O 1
ATOM 606 N N . TYR A 1 84 ? -28.233 -19.744 29.222 1.00 84.31 84 TYR A N 1
ATOM 607 C CA . TYR A 1 84 ? -27.467 -18.651 28.630 1.00 84.31 84 TYR A CA 1
ATOM 608 C C . TYR A 1 84 ? -27.470 -18.795 27.116 1.00 84.31 84 TYR A C 1
ATOM 610 O O . TYR A 1 84 ? -27.154 -19.861 26.599 1.00 84.31 84 TYR A O 1
ATOM 618 N N . MET A 1 85 ? -27.817 -17.737 26.388 1.00 84.38 85 MET A N 1
ATOM 619 C CA . MET A 1 85 ? -27.756 -17.749 24.925 1.00 84.38 85 MET A CA 1
ATOM 620 C C . MET A 1 85 ? -26.304 -17.871 24.451 1.00 84.38 85 MET A C 1
ATOM 622 O O . MET A 1 85 ? -25.416 -17.202 24.975 1.00 84.38 85 MET A O 1
ATOM 626 N N . ARG A 1 86 ? -26.058 -18.694 23.426 1.00 71.44 86 ARG A N 1
ATOM 627 C CA . ARG A 1 86 ? -24.727 -18.844 22.807 1.00 71.44 86 ARG A CA 1
ATOM 628 C C . ARG A 1 86 ? -24.299 -17.629 21.981 1.00 71.44 86 ARG A C 1
ATOM 630 O O . ARG A 1 86 ? -23.123 -17.511 21.654 1.00 71.44 86 ARG A O 1
ATOM 637 N N . LEU A 1 87 ? -25.234 -16.752 21.619 1.00 61.81 87 LEU A N 1
ATOM 638 C CA . LEU A 1 87 ? -25.004 -15.629 20.715 1.00 61.81 87 LEU A CA 1
ATOM 639 C C . LEU A 1 87 ? -25.081 -14.299 21.466 1.00 61.81 87 LEU A C 1
ATOM 641 O O . LEU A 1 87 ? -26.161 -13.811 21.790 1.00 61.81 87 LEU A O 1
ATOM 645 N N . HIS A 1 88 ? -23.921 -13.678 21.664 1.00 50.53 88 HIS A N 1
ATOM 646 C CA . HIS A 1 88 ? -23.827 -12.232 21.810 1.00 50.53 88 HIS A CA 1
ATOM 647 C C . HIS A 1 88 ? -23.398 -11.633 20.471 1.00 50.53 88 HIS A C 1
ATOM 649 O O . HIS A 1 88 ? -22.438 -12.097 19.858 1.00 50.53 88 HIS A O 1
ATOM 655 N N . ASN A 1 89 ? -24.086 -10.571 20.043 1.00 47.69 89 ASN A N 1
ATOM 656 C CA . ASN A 1 89 ? -23.564 -9.648 19.043 1.00 47.69 89 ASN A CA 1
ATOM 657 C C . ASN A 1 89 ? -22.430 -8.849 19.701 1.00 47.69 89 ASN A C 1
ATOM 659 O O . ASN A 1 89 ? -22.623 -7.738 20.192 1.00 47.69 89 ASN A O 1
ATOM 663 N N . VAL A 1 90 ? -21.264 -9.478 19.811 1.00 46.91 90 VAL A N 1
ATOM 664 C CA . VAL A 1 90 ? -20.016 -8.767 20.060 1.00 46.91 90 VAL A CA 1
ATOM 665 C C . VAL A 1 90 ? -19.706 -7.987 18.789 1.00 46.91 90 VAL A C 1
ATOM 667 O O . VAL A 1 90 ? -19.805 -8.542 17.694 1.00 46.91 90 VAL A O 1
ATOM 670 N N . SER A 1 91 ? -19.376 -6.696 18.908 1.00 40.94 91 SER A N 1
ATOM 671 C CA . SER A 1 91 ? -18.861 -5.959 17.756 1.00 40.94 91 SER A CA 1
ATOM 672 C C . SER A 1 91 ? -17.713 -6.778 17.175 1.00 40.94 91 SER A C 1
ATOM 674 O O . SER A 1 91 ? -16.796 -7.189 17.886 1.00 40.94 91 SER A O 1
ATOM 676 N N . SER A 1 92 ? -17.812 -7.107 15.893 1.00 42.72 92 SER A N 1
ATOM 677 C CA . SER A 1 92 ? -16.885 -7.992 15.200 1.00 42.72 92 SER A CA 1
ATOM 678 C C . SER A 1 92 ? -15.562 -7.285 14.897 1.00 42.72 92 SER A C 1
ATOM 680 O O . SER A 1 92 ? -15.107 -7.271 13.758 1.00 42.72 92 SER A O 1
ATOM 682 N N . ASN A 1 93 ? -14.934 -6.697 15.912 1.00 41.59 93 ASN A N 1
ATOM 683 C CA . ASN A 1 93 ? -13.491 -6.566 15.917 1.00 41.59 93 ASN A CA 1
ATOM 684 C C . ASN A 1 93 ? -12.962 -7.843 16.560 1.00 41.59 93 ASN A C 1
ATOM 686 O O . ASN A 1 93 ? -13.258 -8.136 17.718 1.00 41.59 93 ASN A O 1
ATOM 690 N N . ALA A 1 94 ? -12.232 -8.634 15.776 1.00 38.38 94 ALA A N 1
ATOM 691 C CA . ALA A 1 94 ? -11.649 -9.884 16.231 1.00 38.38 94 ALA A CA 1
ATOM 692 C C . ALA A 1 94 ? -10.844 -9.649 17.520 1.00 38.38 94 ALA A C 1
ATOM 694 O O . ALA A 1 94 ? -9.870 -8.895 17.534 1.00 38.38 94 ALA A O 1
ATOM 695 N N . LEU A 1 95 ? -11.252 -10.298 18.611 1.00 41.72 95 LEU A N 1
ATOM 696 C CA . LEU A 1 95 ? -10.437 -10.398 19.814 1.00 41.72 95 LEU A CA 1
ATOM 697 C C . LEU A 1 95 ? -9.181 -11.192 19.447 1.00 41.72 95 LEU A C 1
ATOM 699 O O . LEU A 1 95 ? -9.259 -12.378 19.138 1.00 41.72 95 LEU A O 1
ATOM 703 N N . LYS A 1 96 ? -8.028 -10.520 19.445 1.00 41.09 96 LYS A N 1
ATOM 704 C CA . 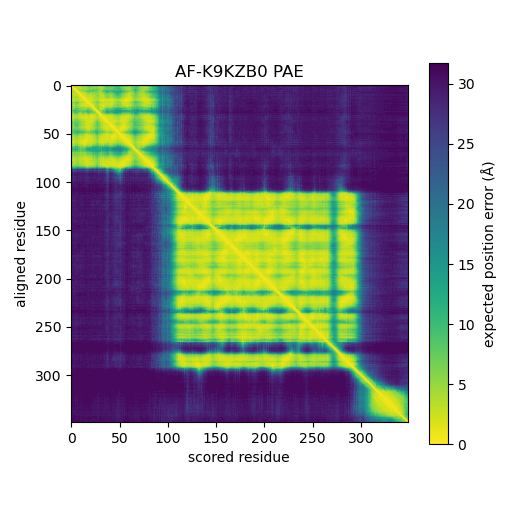LYS A 1 96 ? -6.718 -11.134 19.220 1.00 41.09 96 LYS A CA 1
ATOM 705 C C . LYS A 1 96 ? -6.397 -12.026 20.431 1.00 41.09 96 LYS A C 1
ATOM 707 O O . LYS A 1 96 ? -6.198 -11.476 21.516 1.00 41.09 96 LYS A O 1
ATOM 712 N N . PRO A 1 97 ? -6.365 -13.365 20.308 1.00 40.25 97 PRO A N 1
ATOM 713 C CA . PRO A 1 97 ? -6.016 -14.216 21.437 1.00 40.25 97 PRO A CA 1
ATOM 714 C C . PRO A 1 97 ? -4.558 -13.956 21.836 1.00 40.25 97 PRO A C 1
ATOM 716 O O . PRO A 1 97 ? -3.672 -13.889 20.987 1.00 40.25 97 PRO A O 1
ATOM 719 N N . THR A 1 98 ? -4.300 -13.804 23.133 1.00 41.16 98 THR A N 1
ATOM 720 C CA . THR A 1 98 ? -2.941 -13.687 23.691 1.00 41.16 98 THR A CA 1
ATOM 721 C C . THR A 1 98 ? -2.257 -15.043 23.883 1.00 41.16 98 THR A C 1
ATOM 723 O O . THR A 1 98 ? -1.084 -15.084 24.245 1.00 41.16 98 THR A O 1
ATOM 726 N N . TRP A 1 99 ? -2.955 -16.156 23.632 1.00 42.38 99 TRP A N 1
ATOM 727 C CA . TRP A 1 99 ? -2.415 -17.506 23.775 1.00 42.38 99 TRP A CA 1
ATOM 728 C C . TRP A 1 99 ? -3.174 -18.504 22.887 1.00 42.38 99 TRP A C 1
ATOM 730 O O . TRP A 1 99 ? -4.394 -18.397 22.756 1.00 42.38 99 TRP A O 1
ATOM 740 N N . ILE A 1 100 ? -2.469 -19.465 22.279 1.00 43.28 100 ILE A N 1
ATOM 741 C CA . ILE A 1 100 ? -3.045 -20.507 21.410 1.00 43.28 100 ILE A CA 1
ATOM 742 C C . ILE A 1 100 ? -2.696 -21.888 22.001 1.00 43.28 100 ILE A C 1
ATOM 744 O O . ILE A 1 100 ? -1.523 -22.130 22.291 1.00 43.28 100 ILE A O 1
ATOM 748 N N . PRO A 1 101 ? -3.675 -22.796 22.193 1.00 33.97 101 PRO A N 1
ATOM 749 C CA . PRO A 1 101 ? -3.441 -24.125 22.750 1.00 33.97 101 PRO A CA 1
ATOM 750 C C . PRO A 1 101 ? -2.705 -25.060 21.777 1.00 33.97 101 PRO A C 1
ATOM 752 O O . PRO A 1 101 ? -2.888 -25.025 20.564 1.00 33.97 101 PRO A O 1
ATOM 755 N N . TYR A 1 102 ? -1.897 -25.940 22.364 1.00 38.06 102 TYR A N 1
ATOM 756 C CA . TYR A 1 102 ? -0.804 -26.730 21.782 1.00 38.06 102 TYR A CA 1
ATOM 757 C C . TYR A 1 102 ? -1.126 -27.730 20.644 1.00 38.06 102 TYR A C 1
ATOM 759 O O . TYR A 1 102 ? -0.229 -28.458 20.232 1.00 38.06 102 TYR A O 1
ATOM 767 N N . HIS A 1 103 ? -2.357 -27.831 20.131 1.00 34.16 103 HIS A N 1
ATOM 768 C CA . HIS A 1 103 ? -2.769 -28.988 19.309 1.00 34.16 103 HIS A CA 1
ATOM 769 C C . HIS A 1 103 ? -3.592 -28.657 18.050 1.00 34.16 103 HIS A C 1
ATOM 771 O O . HIS A 1 103 ? -4.525 -29.373 17.693 1.00 34.16 103 HIS A O 1
ATOM 777 N N . SER A 1 104 ? -3.194 -27.620 17.315 1.00 41.16 104 SER A N 1
ATOM 778 C CA . SER A 1 104 ? -3.609 -27.416 15.916 1.00 41.16 104 SER A CA 1
ATOM 779 C C . SER A 1 104 ? -2.392 -27.053 15.065 1.00 41.16 104 SER A C 1
ATOM 781 O O . SER A 1 104 ? -2.125 -25.895 14.765 1.00 41.16 104 SER A O 1
ATOM 783 N N . THR A 1 105 ? -1.608 -28.071 14.720 1.00 46.25 105 THR A N 1
ATOM 784 C CA . THR A 1 105 ? -0.418 -27.976 13.869 1.00 46.25 105 THR A CA 1
ATOM 785 C C . THR A 1 105 ? -0.802 -28.153 12.402 1.00 46.25 105 THR A C 1
ATOM 787 O O . THR A 1 105 ? -0.859 -29.281 11.911 1.00 46.25 105 THR A O 1
ATOM 790 N N . LEU A 1 106 ? -1.113 -27.026 11.753 1.00 44.34 106 LEU A N 1
ATOM 791 C CA . LEU A 1 106 ? -0.773 -26.643 10.371 1.00 44.34 106 LEU A CA 1
ATOM 792 C C . LEU A 1 106 ? -1.331 -25.216 10.133 1.00 44.34 106 LEU A C 1
ATOM 794 O O . LEU A 1 106 ? -2.545 -25.030 10.090 1.00 44.34 106 LEU A O 1
ATOM 798 N N . SER A 1 107 ? -0.433 -24.226 9.982 1.00 43.53 107 SER A N 1
ATOM 799 C CA . SER A 1 107 ? -0.647 -22.789 9.647 1.00 43.53 107 SER A CA 1
ATOM 800 C C . SER A 1 107 ? -0.933 -21.747 10.757 1.00 43.53 107 SER A C 1
ATOM 802 O O . SER A 1 107 ? -1.605 -20.750 10.515 1.00 43.53 107 SER A O 1
ATOM 804 N N . ALA A 1 108 ? -0.372 -21.908 11.961 1.00 41.56 108 ALA A N 1
ATOM 805 C CA . ALA A 1 108 ? -0.171 -20.782 12.900 1.00 41.56 108 ALA A CA 1
ATOM 806 C C . ALA A 1 108 ? 1.278 -20.245 12.893 1.00 41.56 108 ALA A C 1
ATOM 808 O O . ALA A 1 108 ? 1.624 -19.369 13.684 1.00 41.56 108 ALA A O 1
ATOM 809 N N . GLU A 1 109 ? 2.114 -20.777 12.004 1.00 44.28 109 GLU A N 1
ATOM 810 C CA . GLU A 1 109 ? 3.383 -20.178 11.613 1.00 44.28 109 GLU A CA 1
ATOM 811 C C . GLU A 1 109 ? 3.049 -19.124 10.544 1.00 44.28 109 GLU A C 1
ATOM 813 O O . GLU A 1 109 ? 2.434 -19.445 9.527 1.00 44.28 109 GLU A O 1
ATOM 818 N N . ASP A 1 110 ? 3.410 -17.872 10.828 1.00 50.69 110 ASP A N 1
ATOM 819 C CA . ASP A 1 110 ? 3.675 -16.827 9.837 1.00 50.69 110 ASP A CA 1
ATOM 820 C C . ASP A 1 110 ? 2.513 -15.956 9.306 1.00 50.69 110 ASP A C 1
ATOM 822 O O . ASP A 1 110 ? 2.304 -15.825 8.099 1.00 50.69 110 ASP A O 1
ATOM 826 N N . LEU A 1 111 ? 1.773 -15.263 10.190 1.00 59.91 111 LEU A N 1
ATOM 827 C CA . LEU A 1 111 ? 0.854 -14.196 9.750 1.00 59.91 111 LEU A CA 1
ATOM 828 C C . LEU A 1 111 ? 1.639 -12.946 9.311 1.00 59.91 111 LEU A C 1
ATOM 830 O O . LEU A 1 111 ? 1.780 -11.978 10.065 1.00 59.91 111 LEU A O 1
ATOM 834 N N . LEU A 1 112 ? 2.114 -12.954 8.069 1.00 73.81 112 LEU A N 1
ATOM 835 C CA . LEU A 1 112 ? 2.604 -11.765 7.380 1.00 73.81 112 LEU A CA 1
ATOM 836 C C . LEU A 1 112 ? 1.437 -11.030 6.733 1.00 73.81 112 LEU A C 1
ATOM 838 O O . LEU A 1 112 ? 0.771 -11.552 5.841 1.00 73.81 112 LEU A O 1
ATOM 842 N N . VAL A 1 113 ? 1.192 -9.800 7.181 1.00 85.81 113 VAL A N 1
ATOM 843 C CA . VAL A 1 113 ? 0.143 -8.949 6.609 1.00 85.81 113 VAL A CA 1
ATOM 844 C C . VAL A 1 113 ? 0.792 -7.904 5.721 1.00 85.81 113 VAL A C 1
ATOM 846 O O . VAL A 1 113 ? 1.441 -6.977 6.210 1.00 85.81 113 VAL A O 1
ATOM 849 N N . PHE A 1 114 ? 0.606 -8.057 4.416 1.00 91.44 114 PHE A N 1
ATOM 850 C CA . PHE A 1 114 ? 0.996 -7.061 3.430 1.00 91.44 114 PHE A CA 1
ATOM 851 C C . PHE A 1 114 ? -0.041 -5.939 3.367 1.00 91.44 114 PHE A C 1
ATOM 853 O O . PHE A 1 114 ? -1.244 -6.187 3.450 1.00 91.44 114 PHE A O 1
ATOM 860 N N . SER A 1 115 ? 0.412 -4.695 3.227 1.00 94.25 115 SER A N 1
ATOM 861 C CA . SER A 1 115 ? -0.491 -3.549 3.107 1.00 94.25 115 SER A CA 1
ATOM 862 C C . SER A 1 115 ? 0.057 -2.461 2.192 1.00 94.25 115 SER A C 1
ATOM 864 O O . SER A 1 115 ? 1.271 -2.282 2.078 1.00 94.25 115 SER A O 1
ATOM 866 N N . LEU A 1 116 ? -0.864 -1.729 1.564 1.00 96.06 116 LEU A N 1
ATOM 867 C CA . LEU A 1 116 ? -0.604 -0.490 0.839 1.00 96.06 116 LEU A CA 1
ATOM 868 C C . LEU A 1 116 ? -1.277 0.659 1.581 1.00 96.06 116 LEU A C 1
ATOM 870 O O . LEU A 1 116 ? -2.417 0.517 2.025 1.00 96.06 116 LEU A O 1
ATOM 874 N N . ARG A 1 117 ? -0.593 1.797 1.687 1.00 96.06 117 ARG A N 1
ATOM 875 C CA . ARG A 1 117 ? -1.135 3.018 2.298 1.00 96.06 117 ARG A CA 1
ATOM 876 C C . ARG A 1 117 ? -0.880 4.225 1.413 1.00 96.06 117 ARG A C 1
ATOM 878 O O . ARG A 1 117 ? 0.184 4.333 0.803 1.00 96.06 117 ARG A O 1
ATOM 885 N N . LEU A 1 118 ? -1.847 5.140 1.377 1.00 97.44 118 LEU A N 1
ATOM 886 C CA . LEU A 1 118 ? -1.651 6.473 0.811 1.00 97.44 118 LEU A CA 1
ATOM 887 C C . LEU A 1 118 ? -0.944 7.338 1.845 1.00 97.44 118 LEU A C 1
ATOM 889 O O . LEU A 1 118 ? -1.446 7.509 2.951 1.00 97.44 118 LEU A O 1
ATOM 893 N N . MET A 1 119 ? 0.192 7.919 1.493 1.00 96.88 119 MET A N 1
ATOM 894 C CA . MET A 1 119 ? 0.990 8.716 2.424 1.00 96.88 119 MET A CA 1
ATOM 895 C C . MET A 1 119 ? 0.823 10.213 2.165 1.00 96.88 119 MET A C 1
ATOM 897 O O . MET A 1 119 ? 0.601 10.658 1.037 1.00 96.88 119 MET A O 1
ATOM 901 N N . ALA A 1 120 ? 0.912 11.014 3.226 1.00 95.38 120 ALA A N 1
ATOM 902 C CA . ALA A 1 120 ? 1.062 12.459 3.097 1.00 95.38 120 ALA A CA 1
ATOM 903 C C . ALA A 1 120 ? 2.446 12.810 2.518 1.00 95.38 120 ALA A C 1
ATOM 905 O O . ALA A 1 120 ? 3.368 11.996 2.558 1.00 95.38 120 ALA A O 1
ATOM 906 N N . ASP A 1 121 ? 2.617 14.034 2.018 1.00 93.12 121 ASP A N 1
ATOM 907 C CA . ASP A 1 121 ? 3.845 14.466 1.323 1.00 93.12 121 ASP A CA 1
ATOM 908 C C . ASP A 1 121 ? 5.107 14.406 2.198 1.00 93.12 121 ASP A C 1
ATOM 910 O O . ASP A 1 121 ? 6.226 14.322 1.698 1.00 93.12 121 ASP A O 1
ATOM 914 N N . ASN A 1 122 ? 4.927 14.421 3.520 1.00 91.44 122 ASN A N 1
ATOM 915 C CA . ASN A 1 122 ? 6.002 14.295 4.498 1.00 91.44 122 ASN A CA 1
ATOM 916 C C . ASN A 1 122 ? 6.363 12.839 4.849 1.00 91.44 122 ASN A C 1
ATOM 918 O O . ASN A 1 122 ? 7.284 12.643 5.638 1.00 91.44 122 ASN A O 1
ATOM 922 N N . TRP A 1 123 ? 5.645 11.837 4.324 1.00 93.44 123 TRP A N 1
ATOM 923 C CA . TRP A 1 123 ? 5.836 10.404 4.604 1.00 93.44 123 TRP A CA 1
ATOM 924 C C . TRP A 1 123 ? 5.730 9.992 6.081 1.00 93.44 123 TRP A C 1
ATOM 926 O O . TRP A 1 123 ? 6.162 8.904 6.457 1.00 93.44 123 TRP A O 1
ATOM 936 N N . GLN A 1 124 ? 5.155 10.840 6.938 1.00 90.38 124 GLN A N 1
ATOM 937 C CA . GLN A 1 124 ? 5.034 10.559 8.375 1.00 90.38 124 GLN A CA 1
ATOM 938 C C . GLN A 1 124 ? 3.678 9.972 8.747 1.00 90.38 124 GLN A C 1
ATOM 940 O O . GLN A 1 124 ? 3.573 9.201 9.699 1.00 90.38 124 GLN A O 1
ATOM 945 N N . THR A 1 125 ? 2.635 10.352 8.015 1.00 93.50 125 THR A N 1
ATOM 946 C CA . THR A 1 125 ? 1.256 9.981 8.322 1.00 93.50 125 THR A CA 1
ATOM 947 C C . THR A 1 125 ? 0.537 9.497 7.081 1.00 93.50 125 THR A C 1
ATOM 949 O O . THR A 1 125 ? 0.818 9.941 5.964 1.00 93.50 125 THR A O 1
ATOM 952 N N . GLU A 1 126 ? -0.442 8.626 7.297 1.00 94.75 126 GLU A N 1
ATOM 953 C CA . GLU A 1 126 ? -1.383 8.242 6.257 1.00 94.75 126 GLU A CA 1
ATOM 954 C C . GLU A 1 126 ? -2.205 9.464 5.825 1.00 94.75 126 GLU A C 1
ATOM 956 O O . GLU A 1 126 ? -2.605 10.304 6.640 1.00 94.75 126 GLU A O 1
ATOM 961 N N . ARG A 1 127 ? -2.407 9.597 4.518 1.00 93.69 127 ARG A N 1
ATOM 962 C CA . ARG A 1 127 ? -3.183 10.678 3.924 1.00 93.69 127 ARG A CA 1
ATOM 963 C C . ARG A 1 127 ? -4.664 10.408 4.154 1.00 93.69 127 ARG A C 1
ATOM 965 O O . ARG A 1 127 ? -5.174 9.347 3.821 1.00 93.69 127 ARG A O 1
ATOM 972 N N . THR A 1 128 ? -5.376 11.409 4.656 1.00 90.94 128 THR A N 1
ATOM 973 C CA . THR A 1 128 ? -6.817 11.307 4.935 1.00 90.94 128 THR A CA 1
ATOM 974 C C . THR A 1 128 ? -7.689 11.439 3.685 1.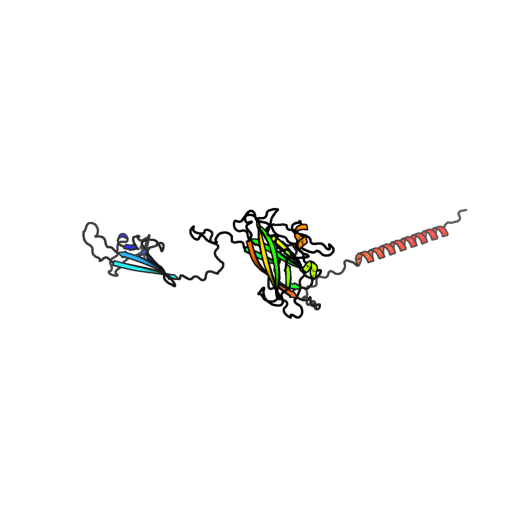00 90.94 128 THR A C 1
ATOM 976 O O . THR A 1 128 ? -8.779 10.881 3.635 1.00 90.94 128 THR A O 1
ATOM 979 N N . SER A 1 129 ? -7.229 12.187 2.676 1.00 91.75 129 SER A N 1
ATOM 980 C CA . SER A 1 129 ? -7.943 12.383 1.412 1.00 91.75 129 SER A CA 1
ATOM 981 C C . SER A 1 129 ? -7.520 11.359 0.362 1.00 91.75 129 SER A C 1
ATOM 983 O O . SER A 1 129 ? -6.337 11.251 0.037 1.00 91.75 129 SER A O 1
ATOM 985 N N . THR A 1 130 ? -8.501 10.693 -0.244 1.00 93.56 130 THR A N 1
ATOM 986 C CA . THR A 1 130 ? -8.325 9.816 -1.412 1.00 93.56 130 THR A CA 1
ATOM 987 C C . THR A 1 130 ? -8.507 10.553 -2.744 1.00 93.56 130 THR A C 1
ATOM 989 O O . THR A 1 130 ? -8.556 9.922 -3.800 1.00 93.56 130 THR A O 1
ATOM 992 N N . VAL A 1 131 ? -8.624 11.885 -2.704 1.00 94.12 131 VAL A N 1
ATOM 993 C CA . VAL A 1 131 ? -8.813 12.739 -3.881 1.00 94.12 131 VAL A CA 1
ATOM 994 C C . VAL A 1 131 ? -7.480 13.340 -4.326 1.00 94.12 131 VAL A C 1
ATOM 996 O O . VAL A 1 131 ? -6.744 13.913 -3.513 1.00 94.12 131 VAL A O 1
ATOM 999 N N . PHE A 1 132 ? -7.219 13.235 -5.627 1.00 94.62 132 PHE A N 1
ATOM 1000 C CA . PHE A 1 132 ? -6.058 13.769 -6.335 1.00 94.62 132 PHE A CA 1
ATOM 1001 C C . PHE A 1 132 ? -6.505 14.500 -7.601 1.00 94.62 132 PHE A C 1
ATOM 1003 O O . PHE A 1 132 ? -7.592 14.253 -8.129 1.00 94.62 132 PHE A O 1
ATOM 1010 N N . PHE A 1 133 ? -5.652 15.377 -8.111 1.00 94.62 133 PHE A N 1
ATOM 1011 C CA . PHE A 1 133 ? -5.817 16.027 -9.403 1.00 94.62 133 PHE A CA 1
ATOM 1012 C C . PHE A 1 133 ? -4.770 15.528 -10.397 1.00 94.62 133 PHE A C 1
ATOM 1014 O O . PHE A 1 133 ? -3.690 15.077 -10.017 1.00 94.62 133 PHE A O 1
ATOM 1021 N N . LEU A 1 134 ? -5.072 15.610 -11.694 1.00 93.12 134 LEU A N 1
ATOM 1022 C CA . LEU A 1 134 ? -4.065 15.344 -12.724 1.00 93.12 134 LEU A CA 1
ATOM 1023 C C . LEU A 1 134 ? -2.856 16.271 -12.539 1.00 93.12 134 LEU A C 1
ATOM 1025 O O . LEU A 1 134 ? -3.006 17.491 -12.466 1.00 93.12 134 LEU A O 1
ATOM 1029 N N . GLY A 1 135 ? -1.663 15.678 -12.493 1.00 91.50 135 GLY A N 1
ATOM 1030 C CA . GLY A 1 135 ? -0.413 16.377 -12.182 1.00 91.50 135 GLY A CA 1
ATOM 1031 C C . GLY A 1 135 ? 0.023 16.281 -10.716 1.00 91.50 135 GLY A C 1
ATOM 1032 O O . GLY A 1 135 ? 1.153 16.671 -10.409 1.00 91.50 135 GLY A O 1
ATOM 1033 N N . ASP A 1 136 ? -0.806 15.726 -9.830 1.00 95.31 136 ASP A N 1
ATOM 1034 C CA . ASP A 1 136 ? -0.391 15.373 -8.470 1.00 95.31 136 ASP A CA 1
ATOM 1035 C C . ASP A 1 136 ? 0.487 14.111 -8.469 1.00 95.31 136 ASP A C 1
ATOM 1037 O O . ASP A 1 136 ? 0.407 13.274 -9.367 1.00 95.31 136 ASP A O 1
ATOM 1041 N N . LEU A 1 137 ? 1.305 13.956 -7.425 1.00 95.81 137 LEU A N 1
ATOM 1042 C CA . LEU A 1 137 ? 2.019 12.714 -7.124 1.00 95.81 137 LEU A CA 1
ATOM 1043 C C . LEU A 1 137 ? 1.264 11.946 -6.037 1.00 95.81 137 LEU A C 1
ATOM 1045 O O . LEU A 1 137 ? 1.020 12.460 -4.945 1.00 95.81 137 LEU A O 1
ATOM 1049 N N . ILE A 1 138 ? 0.918 10.696 -6.324 1.00 97.38 138 ILE A N 1
ATOM 1050 C CA . ILE A 1 138 ? 0.335 9.763 -5.366 1.00 97.38 138 ILE A CA 1
ATOM 1051 C C . ILE A 1 138 ? 1.487 9.090 -4.618 1.00 97.38 138 ILE A C 1
ATOM 1053 O O . ILE A 1 138 ? 2.243 8.309 -5.195 1.00 97.38 138 ILE A O 1
ATOM 1057 N N . ASN A 1 139 ? 1.620 9.393 -3.328 1.00 97.94 139 ASN A N 1
ATOM 1058 C CA . ASN A 1 139 ? 2.612 8.765 -2.459 1.00 97.94 139 ASN A CA 1
ATOM 1059 C C . ASN A 1 139 ? 2.045 7.452 -1.911 1.00 97.94 139 ASN A C 1
ATOM 1061 O O . ASN A 1 139 ? 1.024 7.458 -1.217 1.00 97.94 139 ASN A O 1
ATOM 1065 N N . ILE A 1 140 ? 2.701 6.336 -2.221 1.00 98.25 140 ILE A N 1
ATOM 1066 C CA . ILE A 1 140 ? 2.264 4.992 -1.842 1.00 98.25 140 ILE A CA 1
ATOM 1067 C C . ILE A 1 140 ? 3.368 4.321 -1.024 1.00 98.25 140 ILE A C 1
ATOM 1069 O O . ILE A 1 140 ? 4.535 4.292 -1.422 1.00 98.25 140 ILE A O 1
ATOM 1073 N N . GLU A 1 141 ? 2.994 3.767 0.125 1.00 98.00 141 GLU A N 1
ATOM 1074 C CA . GLU A 1 141 ? 3.865 2.928 0.948 1.00 98.00 141 GLU A CA 1
ATOM 1075 C C . GLU A 1 141 ? 3.367 1.484 0.918 1.00 98.00 141 GLU A C 1
ATOM 1077 O O . GLU A 1 141 ? 2.232 1.202 1.304 1.00 98.00 141 GLU A O 1
ATOM 1082 N N . ALA A 1 142 ? 4.230 0.570 0.479 1.00 97.19 142 ALA A N 1
ATOM 1083 C CA . ALA A 1 142 ? 4.054 -0.864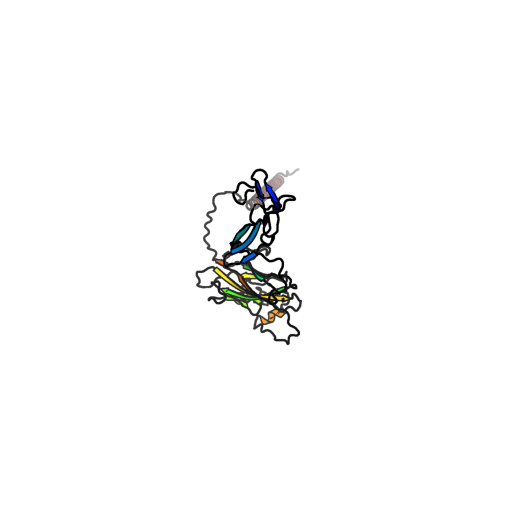 0.655 1.00 97.19 142 ALA A CA 1
ATOM 1084 C C . ALA A 1 142 ? 4.778 -1.309 1.925 1.00 97.19 142 ALA A C 1
ATOM 1086 O O . ALA A 1 142 ? 5.940 -0.954 2.131 1.00 97.19 142 ALA A O 1
ATOM 1087 N N . SER A 1 143 ? 4.118 -2.104 2.763 1.00 94.81 143 SER A N 1
ATOM 1088 C CA . SER A 1 143 ? 4.711 -2.609 4.002 1.00 94.81 143 SER A CA 1
ATOM 1089 C C . SER A 1 143 ? 4.295 -4.041 4.311 1.00 94.81 143 SER A C 1
ATOM 1091 O O . SER A 1 143 ? 3.268 -4.520 3.821 1.00 94.81 143 SER A O 1
ATOM 1093 N N . VAL A 1 144 ? 5.094 -4.718 5.137 1.00 91.00 144 VAL A N 1
ATOM 1094 C CA . VAL A 1 144 ? 4.783 -6.046 5.680 1.00 91.00 144 VAL A CA 1
ATOM 1095 C C . VAL A 1 144 ? 4.833 -6.010 7.206 1.00 91.00 144 VAL A C 1
ATOM 1097 O O . VAL A 1 144 ? 5.848 -5.650 7.801 1.00 91.00 144 VAL A O 1
ATOM 1100 N N . VAL A 1 145 ? 3.731 -6.382 7.859 1.00 81.50 145 VAL A N 1
ATOM 1101 C CA . VAL A 1 145 ? 3.692 -6.519 9.321 1.00 81.50 145 VAL A CA 1
ATOM 1102 C C . VAL A 1 145 ? 4.318 -7.851 9.710 1.00 81.50 145 VAL A C 1
ATOM 1104 O O . VAL A 1 145 ? 3.865 -8.909 9.278 1.00 81.50 145 VAL A O 1
ATOM 1107 N N . GLN A 1 146 ? 5.344 -7.785 10.553 1.00 69.50 146 GLN A N 1
ATOM 1108 C CA . GLN A 1 146 ? 6.105 -8.936 11.029 1.00 69.50 146 GLN A CA 1
ATOM 1109 C C . GLN A 1 146 ? 5.599 -9.339 12.418 1.00 69.50 146 GLN A C 1
ATOM 1111 O O . GLN A 1 146 ? 5.877 -8.660 13.407 1.00 69.50 146 GLN A O 1
ATOM 1116 N N . ALA A 1 147 ? 4.844 -10.433 12.520 1.00 59.06 147 ALA A N 1
ATOM 1117 C CA . ALA A 1 147 ? 4.509 -11.036 13.808 1.00 59.06 147 ALA A CA 1
ATOM 1118 C C . ALA A 1 147 ? 5.447 -12.225 14.069 1.00 59.06 147 ALA A C 1
ATOM 1120 O O . ALA A 1 147 ? 5.283 -13.270 13.458 1.00 59.06 147 ALA A O 1
ATOM 1121 N N . ASN A 1 148 ? 6.420 -12.066 14.975 1.00 59.69 148 ASN A N 1
ATOM 1122 C CA . ASN A 1 148 ? 7.387 -13.111 15.363 1.00 59.69 148 ASN A CA 1
ATOM 1123 C C . ASN A 1 148 ? 8.285 -13.644 14.225 1.00 59.69 148 ASN A C 1
ATOM 1125 O O . ASN A 1 148 ? 8.663 -14.811 14.233 1.00 59.69 148 ASN A O 1
ATOM 1129 N N . HIS A 1 149 ? 8.677 -12.781 13.285 1.00 66.81 149 HIS A N 1
ATOM 1130 C CA . HIS A 1 149 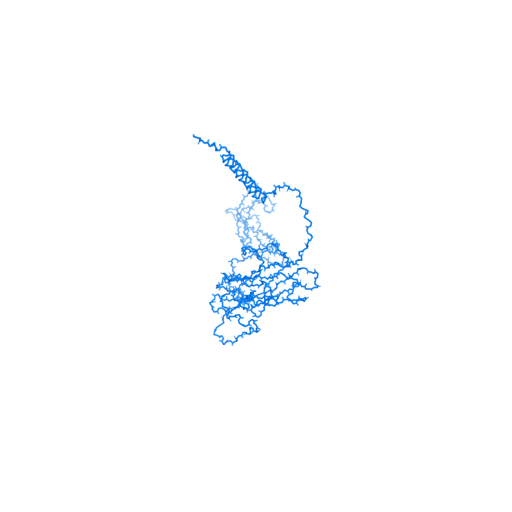? 9.572 -13.137 12.182 1.00 66.81 149 HIS A CA 1
ATOM 1131 C C . HIS A 1 149 ? 10.960 -12.509 12.292 1.00 66.81 149 HIS A C 1
ATOM 1133 O O . HIS A 1 149 ? 11.149 -11.488 12.953 1.00 66.81 149 HIS A O 1
ATOM 1139 N N . VAL A 1 150 ? 11.929 -13.104 11.589 1.00 75.38 150 VAL A N 1
ATOM 1140 C CA . VAL A 1 150 ? 13.201 -12.438 11.271 1.00 75.38 150 VAL A CA 1
ATOM 1141 C C . VAL A 1 150 ? 12.935 -11.141 10.494 1.00 75.38 150 VAL A C 1
ATOM 1143 O O . VAL A 1 150 ? 11.932 -11.081 9.783 1.00 75.38 150 VAL A O 1
ATOM 1146 N N . PRO A 1 151 ? 13.817 -10.126 10.570 1.00 84.25 151 PRO A N 1
ATOM 1147 C CA . PRO A 1 151 ? 13.656 -8.901 9.794 1.00 84.25 151 PRO A CA 1
ATOM 1148 C C . PRO A 1 151 ? 13.430 -9.215 8.314 1.00 84.25 151 PRO A C 1
ATOM 1150 O O . PRO A 1 151 ? 14.262 -9.870 7.677 1.00 84.25 151 PRO A O 1
ATOM 1153 N N . LEU A 1 152 ? 12.291 -8.774 7.782 1.00 87.38 152 LEU A N 1
ATOM 1154 C CA . LEU A 1 152 ? 11.926 -8.976 6.385 1.00 87.38 152 LEU A CA 1
ATOM 1155 C C . LEU A 1 152 ? 12.121 -7.703 5.571 1.00 87.38 152 LEU A C 1
ATOM 1157 O O . LEU A 1 152 ? 11.851 -6.597 6.039 1.00 87.38 152 LEU A O 1
ATOM 1161 N N . ARG A 1 153 ? 12.532 -7.893 4.318 1.00 89.25 153 ARG A N 1
ATOM 1162 C CA . ARG A 1 153 ? 12.604 -6.864 3.292 1.00 89.25 153 ARG A CA 1
ATOM 1163 C C . ARG A 1 153 ? 11.440 -7.007 2.322 1.00 89.25 153 ARG A C 1
ATOM 1165 O O . ARG A 1 153 ? 11.302 -8.058 1.700 1.00 89.25 153 ARG A O 1
ATOM 1172 N N . VAL A 1 154 ? 10.628 -5.959 2.181 1.00 93.44 154 VAL A N 1
ATOM 1173 C CA . VAL A 1 154 ? 9.458 -5.944 1.289 1.00 93.44 154 VAL A CA 1
ATOM 1174 C C . VAL A 1 154 ? 9.813 -5.435 -0.109 1.00 93.44 154 VAL A C 1
ATOM 1176 O O . VAL A 1 154 ? 10.535 -4.445 -0.268 1.00 93.44 154 VAL A O 1
ATOM 1179 N N . PHE A 1 155 ? 9.257 -6.077 -1.128 1.00 94.06 155 PHE A N 1
ATOM 1180 C CA . PHE A 1 155 ? 9.373 -5.733 -2.539 1.00 94.06 155 PHE A CA 1
ATOM 1181 C C . PHE A 1 155 ? 7.991 -5.681 -3.189 1.00 94.06 155 PHE A C 1
ATOM 1183 O O . PHE A 1 155 ? 7.053 -6.342 -2.747 1.00 94.06 155 PHE A O 1
ATOM 1190 N N . VAL A 1 156 ? 7.885 -4.903 -4.263 1.00 96.31 156 VAL A N 1
ATOM 1191 C CA . VAL A 1 156 ? 6.680 -4.797 -5.087 1.00 96.31 156 VAL A CA 1
ATOM 1192 C C . VAL A 1 156 ? 6.988 -5.469 -6.418 1.00 96.31 156 VAL A C 1
ATOM 1194 O O . VAL A 1 156 ? 7.824 -4.974 -7.168 1.00 96.31 156 VAL A O 1
ATOM 1197 N N . ASP A 1 157 ? 6.362 -6.610 -6.692 1.00 94.25 157 ASP A N 1
ATOM 1198 C CA . ASP A 1 157 ? 6.651 -7.406 -7.890 1.00 94.25 157 ASP A CA 1
ATOM 1199 C C . ASP A 1 157 ? 5.942 -6.808 -9.111 1.00 94.25 157 ASP A C 1
ATOM 1201 O O . ASP A 1 157 ? 6.567 -6.537 -10.142 1.00 94.25 157 ASP A O 1
ATOM 1205 N N . THR A 1 158 ? 4.640 -6.557 -8.962 1.00 96.06 158 THR A N 1
ATOM 1206 C CA . THR A 1 158 ? 3.768 -5.997 -9.998 1.00 96.06 158 THR A CA 1
ATOM 1207 C C . THR A 1 158 ? 2.700 -5.107 -9.384 1.00 96.06 158 THR A C 1
ATOM 1209 O O . THR A 1 158 ? 2.179 -5.446 -8.323 1.00 96.06 158 THR A O 1
ATOM 1212 N N . CYS A 1 159 ? 2.315 -4.032 -10.072 1.00 98.06 159 CYS A N 1
ATOM 1213 C CA . CYS A 1 159 ? 1.134 -3.243 -9.729 1.00 98.06 159 CYS A CA 1
ATOM 1214 C C . CYS A 1 159 ? 0.308 -2.902 -10.966 1.00 98.06 159 CYS A C 1
ATOM 1216 O O . CYS A 1 159 ? 0.845 -2.477 -11.993 1.00 98.06 159 CYS A O 1
ATOM 1218 N N . ILE A 1 160 ? -1.007 -3.049 -10.827 1.00 97.50 160 ILE A N 1
ATOM 1219 C CA . ILE A 1 160 ? -2.002 -2.844 -11.873 1.00 97.50 160 ILE A CA 1
ATOM 1220 C C . ILE A 1 160 ? -3.077 -1.906 -11.340 1.00 97.50 160 ILE A C 1
ATOM 1222 O O . ILE A 1 160 ? -3.594 -2.106 -10.244 1.00 97.50 160 ILE A O 1
ATOM 1226 N N . ALA A 1 161 ? -3.433 -0.901 -12.130 1.00 97.06 161 ALA A N 1
ATOM 1227 C CA . ALA A 1 161 ? -4.575 -0.048 -11.866 1.00 97.06 161 ALA A CA 1
ATOM 1228 C C . ALA A 1 161 ? -5.780 -0.438 -12.724 1.00 97.06 161 ALA A C 1
ATOM 1230 O O . ALA A 1 161 ? -5.615 -0.773 -13.899 1.00 97.06 161 ALA A O 1
ATOM 1231 N N . THR A 1 162 ? -6.977 -0.342 -12.155 1.00 95.56 162 THR A N 1
ATOM 1232 C CA . THR A 1 162 ? -8.268 -0.630 -12.802 1.00 95.56 162 THR A CA 1
ATOM 1233 C C . THR A 1 162 ? -9.325 0.391 -12.365 1.00 95.56 162 THR A C 1
ATOM 1235 O O . THR A 1 162 ? -9.105 1.174 -11.440 1.00 95.56 162 THR A O 1
ATOM 1238 N N . LEU A 1 163 ? -10.481 0.410 -13.035 1.00 92.31 163 LEU A N 1
ATOM 1239 C CA . LEU A 1 163 ? -11.628 1.257 -12.658 1.00 92.31 163 LEU A CA 1
ATOM 1240 C C . LEU A 1 163 ? -12.572 0.604 -11.645 1.00 92.31 163 LEU A C 1
ATOM 1242 O O . LEU A 1 163 ? -13.314 1.292 -10.949 1.00 92.31 163 LEU A O 1
ATOM 1246 N N . ASP A 1 164 ? -12.549 -0.721 -11.583 1.00 90.19 164 ASP A N 1
ATOM 1247 C CA . ASP A 1 164 ? -13.407 -1.536 -10.734 1.00 90.19 164 ASP A CA 1
ATOM 1248 C C . ASP A 1 164 ? -12.542 -2.262 -9.693 1.00 90.19 164 ASP A C 1
ATOM 1250 O O . ASP A 1 164 ? -11.358 -2.506 -9.961 1.00 90.19 164 ASP A O 1
ATOM 1254 N N . PRO A 1 165 ? -13.092 -2.631 -8.520 1.00 92.62 165 PRO A N 1
ATOM 1255 C CA . PRO A 1 165 ? -12.375 -3.362 -7.473 1.00 92.62 165 PRO A CA 1
ATOM 1256 C C . PRO A 1 165 ? -12.132 -4.842 -7.848 1.00 92.62 165 PRO A C 1
ATOM 1258 O O . PRO A 1 165 ? -12.363 -5.748 -7.053 1.00 92.62 165 PRO A O 1
ATOM 1261 N N . ASP A 1 166 ? -11.654 -5.079 -9.068 1.00 89.44 166 ASP A N 1
ATOM 1262 C CA . ASP A 1 166 ? -11.260 -6.362 -9.638 1.00 89.44 166 ASP A CA 1
ATOM 1263 C C . ASP A 1 166 ? -9.979 -6.166 -10.465 1.00 89.44 166 ASP A C 1
ATOM 1265 O O . ASP A 1 166 ? -9.952 -5.389 -11.421 1.00 89.44 166 ASP A O 1
ATOM 1269 N N . MET A 1 167 ? -8.923 -6.907 -10.119 1.00 88.25 167 MET A N 1
ATOM 1270 C CA . MET A 1 167 ? -7.622 -6.879 -10.797 1.00 88.25 167 MET A CA 1
ATOM 1271 C C . MET A 1 167 ? -7.704 -7.293 -12.279 1.00 88.25 167 MET A C 1
ATOM 1273 O O . MET A 1 167 ? -6.844 -6.919 -13.082 1.00 88.25 167 MET A O 1
ATOM 1277 N N . ASN A 1 168 ? -8.720 -8.071 -12.660 1.00 90.12 168 ASN A N 1
ATOM 1278 C CA . ASN A 1 168 ? -8.903 -8.555 -14.030 1.00 90.12 168 ASN A CA 1
ATOM 1279 C C . ASN A 1 168 ? -9.811 -7.659 -14.880 1.00 90.12 168 ASN A C 1
ATOM 1281 O O . ASN A 1 168 ? -9.988 -7.942 -16.072 1.00 90.12 168 ASN A O 1
ATOM 1285 N N . ALA A 1 169 ? -10.358 -6.588 -14.298 1.00 91.31 169 ALA A N 1
ATOM 1286 C CA . ALA A 1 169 ? -11.221 -5.651 -14.998 1.00 91.31 169 ALA A CA 1
ATOM 1287 C C . ALA A 1 169 ? -10.507 -4.982 -16.184 1.00 91.31 169 ALA A C 1
ATOM 1289 O O . ALA A 1 169 ? -9.279 -4.882 -16.255 1.00 91.31 169 ALA A O 1
ATOM 1290 N N . VAL A 1 170 ? -11.304 -4.522 -17.146 1.00 90.44 170 VAL A N 1
ATOM 1291 C CA . VAL A 1 170 ? -10.838 -3.784 -18.322 1.00 90.44 170 VAL A CA 1
ATOM 1292 C C . VAL A 1 170 ? -11.538 -2.426 -18.327 1.00 90.44 170 VAL A C 1
ATOM 1294 O O . VAL A 1 170 ? -12.759 -2.394 -18.175 1.00 90.44 170 VAL A O 1
ATOM 1297 N N . PRO A 1 171 ? -10.813 -1.313 -18.532 1.00 92.50 171 PRO A N 1
ATOM 1298 C CA . PRO A 1 171 ? -9.380 -1.201 -18.801 1.00 92.50 171 PRO A CA 1
ATOM 1299 C C . PRO A 1 171 ? -8.500 -1.468 -17.568 1.00 92.50 171 PRO A C 1
ATOM 1301 O O . PRO A 1 171 ? -8.914 -1.257 -16.429 1.00 92.50 171 PRO A O 1
ATOM 1304 N N . ARG A 1 172 ? -7.261 -1.905 -17.826 1.00 94.19 172 ARG A N 1
ATOM 1305 C CA . ARG A 1 172 ? -6.208 -2.063 -16.817 1.00 94.19 172 ARG A CA 1
ATOM 1306 C C . ARG A 1 172 ? -4.899 -1.445 -17.289 1.00 94.19 172 ARG A C 1
ATOM 1308 O O . ARG A 1 172 ? -4.604 -1.487 -18.483 1.00 94.19 172 ARG A O 1
ATOM 1315 N N . TYR A 1 173 ? -4.118 -0.909 -16.360 1.00 95.44 173 TYR A N 1
ATOM 1316 C CA . TYR A 1 173 ? -2.812 -0.311 -16.629 1.00 95.44 173 TYR A CA 1
ATOM 1317 C C . TYR A 1 173 ? -1.775 -0.852 -15.645 1.00 95.44 173 TYR A C 1
ATOM 1319 O O . TYR A 1 173 ? -1.855 -0.583 -14.448 1.00 95.44 173 TYR A O 1
ATOM 1327 N N . ALA A 1 174 ? -0.823 -1.640 -16.142 1.00 96.25 174 ALA A N 1
ATOM 1328 C CA . ALA A 1 174 ? 0.289 -2.140 -15.347 1.00 96.25 174 ALA A CA 1
ATOM 1329 C C . ALA A 1 174 ? 1.423 -1.106 -15.353 1.00 96.25 174 ALA A C 1
ATOM 1331 O O . ALA A 1 174 ? 1.979 -0.796 -16.403 1.00 96.25 174 ALA A O 1
ATOM 1332 N N . PHE A 1 175 ? 1.736 -0.547 -14.184 1.00 96.94 175 PHE A N 1
ATOM 1333 C CA . PHE A 1 175 ? 2.738 0.520 -14.044 1.00 96.94 175 PHE A CA 1
ATOM 1334 C C . PHE A 1 175 ? 4.004 0.061 -13.310 1.00 96.94 175 PHE A C 1
ATOM 1336 O O . PHE A 1 175 ? 5.054 0.695 -13.438 1.00 96.94 175 PHE A O 1
ATOM 1343 N N . ILE A 1 176 ? 3.926 -1.056 -12.579 1.00 97.50 176 ILE A N 1
ATOM 1344 C CA . ILE A 1 176 ? 5.083 -1.809 -12.086 1.00 97.50 176 ILE A CA 1
ATOM 1345 C C . ILE A 1 176 ? 4.980 -3.223 -12.648 1.00 97.50 176 ILE A C 1
ATOM 1347 O O . ILE A 1 176 ? 3.975 -3.904 -12.444 1.00 97.50 176 ILE A O 1
ATOM 1351 N N . GLU A 1 177 ? 6.024 -3.660 -13.342 1.00 94.38 177 GLU A N 1
ATOM 1352 C CA . GLU A 1 177 ? 6.102 -4.962 -14.005 1.00 94.38 177 GLU A CA 1
ATOM 1353 C C . GLU A 1 177 ? 7.508 -5.557 -13.852 1.00 94.38 177 GLU A C 1
ATOM 1355 O O . GLU A 1 177 ? 8.369 -5.001 -13.170 1.00 94.38 177 GLU A O 1
ATOM 1360 N N . ASN A 1 178 ? 7.769 -6.703 -14.493 1.00 93.12 178 ASN A N 1
ATOM 1361 C CA . ASN A 1 178 ? 9.103 -7.308 -14.566 1.00 93.12 178 ASN A CA 1
ATOM 1362 C C . ASN A 1 178 ? 9.784 -7.491 -13.199 1.00 93.12 178 ASN A C 1
ATOM 1364 O O . ASN A 1 178 ? 11.010 -7.415 -13.092 1.00 93.12 178 ASN A O 1
ATOM 1368 N N . LYS A 1 179 ? 9.002 -7.793 -12.160 1.00 92.31 179 LYS A N 1
ATOM 1369 C CA . LYS A 1 179 ? 9.470 -8.015 -10.789 1.00 92.31 179 LYS A CA 1
ATOM 1370 C C . LYS A 1 179 ? 10.110 -6.780 -10.152 1.00 92.31 179 LYS A C 1
ATOM 1372 O O . LYS A 1 179 ? 11.283 -6.825 -9.771 1.00 92.31 179 LYS A O 1
ATOM 1377 N N . GLY A 1 180 ? 9.379 -5.668 -10.123 1.00 94.25 180 GLY A N 1
ATOM 1378 C CA . GLY A 1 180 ? 9.812 -4.417 -9.492 1.00 94.25 180 GLY A CA 1
ATOM 1379 C C . GLY A 1 180 ? 10.445 -3.376 -10.416 1.00 94.25 180 GLY A C 1
ATOM 1380 O O . GLY A 1 180 ? 11.182 -2.518 -9.937 1.00 94.25 180 GLY A O 1
ATOM 1381 N N . CYS A 1 181 ? 10.183 -3.418 -11.723 1.00 96.00 181 CYS A N 1
ATOM 1382 C CA . CYS A 1 181 ? 10.516 -2.336 -12.655 1.00 96.00 181 CYS A CA 1
ATOM 1383 C C . CYS A 1 181 ? 9.317 -1.384 -12.791 1.00 96.00 181 CYS A C 1
ATOM 1385 O O . CYS A 1 181 ? 8.261 -1.785 -13.281 1.00 96.00 181 CYS A O 1
ATOM 1387 N N . LEU A 1 182 ? 9.465 -0.125 -12.371 1.00 97.12 182 LEU A N 1
ATOM 1388 C CA . LEU A 1 182 ? 8.421 0.898 -12.479 1.00 97.12 182 LEU A CA 1
ATOM 1389 C C . LEU A 1 182 ? 8.374 1.445 -13.912 1.00 97.12 182 LEU A C 1
ATOM 1391 O O . LEU A 1 182 ? 9.036 2.428 -14.249 1.00 97.12 182 LEU A O 1
ATOM 1395 N N . MET A 1 183 ? 7.620 0.760 -14.769 1.00 95.62 183 MET A N 1
ATOM 1396 C CA . MET A 1 183 ? 7.561 1.011 -16.210 1.00 95.62 183 MET A CA 1
ATOM 1397 C C . MET A 1 183 ? 6.923 2.354 -16.565 1.00 95.62 183 MET A C 1
ATOM 1399 O O . MET A 1 183 ? 7.310 2.942 -17.573 1.00 95.62 183 MET A O 1
ATOM 1403 N N . ASP A 1 184 ? 6.013 2.872 -15.735 1.00 95.69 184 ASP A N 1
ATOM 1404 C CA . ASP A 1 184 ? 5.363 4.167 -15.978 1.00 95.69 184 ASP A CA 1
ATOM 1405 C C . ASP A 1 184 ? 6.386 5.299 -16.165 1.00 95.69 184 ASP A C 1
ATOM 1407 O O . ASP A 1 184 ? 6.351 5.990 -17.178 1.00 95.69 184 ASP A O 1
ATOM 1411 N N . SER A 1 185 ? 7.395 5.370 -15.290 1.00 91.38 185 SER A N 1
ATOM 1412 C CA . SER A 1 185 ? 8.490 6.352 -15.367 1.00 91.38 185 SER A CA 1
ATOM 1413 C C . SER A 1 185 ? 9.190 6.397 -16.728 1.00 91.38 185 SER A C 1
ATOM 1415 O O . SER A 1 185 ? 9.563 7.463 -17.214 1.00 91.38 185 SER A O 1
ATOM 1417 N N . LYS A 1 186 ? 9.311 5.240 -17.387 1.00 92.56 186 LYS A N 1
ATOM 1418 C CA . LYS A 1 186 ? 9.963 5.106 -18.689 1.00 92.56 186 LYS A CA 1
ATOM 1419 C C . LYS A 1 186 ? 9.000 5.329 -19.856 1.00 92.56 186 LYS A C 1
ATOM 1421 O O . LYS A 1 186 ? 9.373 5.962 -20.839 1.00 92.56 186 LYS A O 1
ATOM 1426 N N . LEU A 1 187 ? 7.795 4.764 -19.789 1.00 91.25 187 LEU A N 1
ATOM 1427 C CA . LEU A 1 187 ? 6.856 4.736 -20.916 1.00 91.25 187 LEU A CA 1
ATOM 1428 C C . LEU A 1 187 ? 6.121 6.062 -21.104 1.00 91.25 187 LEU A C 1
ATOM 1430 O O . LEU A 1 187 ? 5.898 6.480 -22.240 1.00 91.25 187 LEU A O 1
ATOM 1434 N N . THR A 1 188 ? 5.741 6.714 -20.007 1.00 90.06 188 THR A N 1
ATOM 1435 C CA . THR A 1 188 ? 4.969 7.964 -20.035 1.00 90.06 188 THR A CA 1
ATOM 1436 C C . THR A 1 188 ? 5.840 9.189 -19.783 1.00 90.06 188 THR A C 1
ATOM 1438 O O . THR A 1 188 ? 5.350 10.313 -19.883 1.00 90.06 188 THR A O 1
ATOM 1441 N N . ASN A 1 189 ? 7.136 8.982 -19.512 1.00 88.69 189 ASN A N 1
ATOM 1442 C CA . ASN A 1 189 ? 8.070 10.027 -19.099 1.00 88.69 189 ASN A CA 1
ATOM 1443 C C . ASN A 1 189 ? 7.520 10.799 -17.883 1.00 88.69 189 ASN A C 1
ATOM 1445 O O . ASN A 1 189 ? 7.546 12.033 -17.840 1.00 88.69 189 ASN A O 1
ATOM 1449 N N . SER A 1 190 ? 6.953 10.055 -16.930 1.00 93.75 190 SER A N 1
ATOM 1450 C CA . SER A 1 190 ? 6.393 10.580 -15.690 1.00 93.75 190 SER A CA 1
ATOM 1451 C C . SER A 1 190 ? 7.472 10.802 -14.630 1.00 93.75 190 SER A C 1
ATOM 1453 O O . SER A 1 190 ? 8.621 10.371 -14.748 1.00 93.75 190 SER A O 1
ATOM 1455 N N . ARG A 1 191 ? 7.087 11.472 -13.545 1.00 95.06 191 ARG A N 1
ATOM 1456 C CA . ARG A 1 191 ? 7.907 11.643 -12.336 1.00 95.06 191 ARG A CA 1
ATOM 1457 C C . ARG A 1 191 ? 7.780 10.461 -11.372 1.00 95.06 191 ARG A C 1
ATOM 1459 O O . ARG A 1 191 ? 8.282 10.539 -10.250 1.00 95.06 191 ARG A O 1
ATOM 1466 N N . SER A 1 192 ? 7.102 9.387 -11.776 1.00 97.00 192 SER A N 1
ATOM 1467 C CA . SER A 1 192 ? 6.905 8.207 -10.942 1.00 97.00 192 SER A CA 1
ATOM 1468 C C . SER A 1 192 ? 8.247 7.549 -10.616 1.00 97.00 192 SER A C 1
ATOM 1470 O O . SER A 1 192 ? 9.100 7.374 -11.485 1.00 97.00 192 SER A O 1
ATOM 1472 N N . GLN A 1 193 ? 8.473 7.180 -9.359 1.00 96.56 193 GLN A N 1
ATOM 1473 C CA . GLN A 1 193 ? 9.757 6.624 -8.927 1.00 96.56 193 GLN A CA 1
ATOM 1474 C C . GLN A 1 193 ? 9.644 5.900 -7.589 1.00 96.56 193 GLN A C 1
ATOM 1476 O O . GLN A 1 193 ? 8.844 6.272 -6.735 1.00 96.56 193 GLN A O 1
ATOM 1481 N N . PHE A 1 194 ? 10.505 4.909 -7.369 1.00 97.25 194 PHE A N 1
ATOM 1482 C CA . PHE A 1 194 ? 10.779 4.431 -6.018 1.00 97.25 194 PHE A CA 1
ATOM 1483 C C . PHE A 1 194 ? 11.682 5.423 -5.286 1.00 97.25 194 PHE A C 1
ATOM 1485 O O . PHE A 1 194 ? 12.609 5.982 -5.878 1.00 97.25 194 PHE A O 1
ATOM 1492 N N . LEU A 1 195 ? 11.431 5.616 -3.995 1.00 95.69 195 LEU A N 1
ATOM 1493 C CA . LEU A 1 195 ? 12.325 6.369 -3.125 1.00 95.69 195 LEU A CA 1
ATOM 1494 C C . LEU A 1 195 ? 13.446 5.469 -2.609 1.00 95.69 195 LEU A C 1
ATOM 1496 O O . LEU A 1 195 ? 13.288 4.251 -2.517 1.00 95.69 195 LEU A O 1
ATOM 1500 N N . SER A 1 196 ? 14.578 6.078 -2.246 1.00 93.88 196 SER A N 1
ATOM 1501 C CA . SER A 1 196 ? 15.658 5.350 -1.578 1.00 93.88 196 SER A CA 1
ATOM 1502 C C . SER A 1 196 ? 15.115 4.674 -0.326 1.00 93.88 196 SER A C 1
ATOM 1504 O O . SER A 1 196 ? 14.465 5.311 0.506 1.00 93.88 196 SER A O 1
ATOM 1506 N N . ARG A 1 197 ? 15.394 3.381 -0.184 1.00 92.62 197 ARG A N 1
ATOM 1507 C CA . ARG A 1 197 ? 14.898 2.597 0.941 1.00 92.62 197 ARG A CA 1
ATOM 1508 C C . ARG A 1 197 ? 15.508 3.095 2.251 1.00 92.62 197 ARG A C 1
ATOM 1510 O O . ARG A 1 197 ? 16.725 3.215 2.363 1.00 92.62 197 ARG A O 1
ATOM 1517 N N . VAL A 1 198 ? 14.648 3.338 3.239 1.00 89.12 198 VAL A N 1
ATOM 1518 C CA . VAL A 1 198 ? 15.043 3.726 4.605 1.00 89.12 198 VAL A CA 1
ATOM 1519 C C . VAL A 1 198 ? 14.850 2.573 5.595 1.00 89.12 198 VAL A C 1
ATOM 1521 O O . VAL A 1 198 ? 15.639 2.425 6.522 1.00 89.12 198 VAL A O 1
ATOM 1524 N N . GLN A 1 199 ? 13.816 1.750 5.402 1.00 90.06 199 GLN A N 1
ATOM 1525 C CA . GLN A 1 199 ? 13.467 0.607 6.254 1.00 90.06 199 GLN A CA 1
ATOM 1526 C C . GLN A 1 199 ? 13.280 -0.641 5.381 1.00 90.06 199 GLN A C 1
ATOM 1528 O O . GLN A 1 199 ? 12.816 -0.540 4.246 1.00 90.06 199 GLN A O 1
ATOM 1533 N N . ASP A 1 200 ? 13.661 -1.820 5.873 1.00 90.44 200 ASP A N 1
ATOM 1534 C CA . ASP A 1 200 ? 13.552 -3.058 5.092 1.00 90.44 200 ASP A CA 1
ATOM 1535 C C . ASP A 1 200 ? 12.093 -3.476 4.886 1.00 90.44 200 ASP A C 1
ATOM 1537 O O . ASP A 1 200 ? 11.688 -3.818 3.773 1.00 90.44 200 ASP A O 1
ATOM 1541 N N . ASP A 1 201 ? 11.276 -3.340 5.922 1.00 91.31 201 ASP A N 1
ATOM 1542 C CA . ASP A 1 201 ? 9.867 -3.727 5.957 1.00 91.31 201 ASP A CA 1
ATOM 1543 C C . ASP A 1 201 ? 8.934 -2.754 5.225 1.00 91.31 201 ASP A C 1
ATOM 1545 O O . ASP A 1 201 ? 7.731 -3.010 5.149 1.00 91.31 201 ASP A O 1
ATOM 1549 N N . LYS A 1 202 ? 9.478 -1.662 4.665 1.00 94.19 202 LYS A N 1
ATOM 1550 C CA . LYS A 1 202 ? 8.734 -0.636 3.925 1.00 94.19 202 LYS A CA 1
ATOM 1551 C C . LYS A 1 202 ? 9.398 -0.283 2.606 1.00 94.19 202 LYS A C 1
ATOM 1553 O O . LYS A 1 202 ? 10.610 -0.099 2.522 1.00 94.19 202 LYS A O 1
ATOM 1558 N N . LEU A 1 203 ? 8.587 -0.118 1.571 1.00 96.38 203 LEU A N 1
ATOM 1559 C CA . LEU A 1 203 ? 9.015 0.389 0.276 1.00 96.38 203 LEU A CA 1
ATOM 1560 C C . LEU A 1 203 ? 8.087 1.523 -0.148 1.00 96.38 203 LEU A C 1
ATOM 1562 O O . LEU A 1 203 ? 6.880 1.339 -0.279 1.00 96.38 203 LEU A O 1
ATOM 1566 N N . GLN A 1 204 ? 8.675 2.695 -0.361 1.00 97.56 204 GLN A N 1
ATOM 1567 C CA . GLN A 1 204 ? 7.961 3.919 -0.699 1.00 97.56 204 GLN A CA 1
ATOM 1568 C C . GLN A 1 204 ? 8.160 4.246 -2.176 1.00 97.56 204 GLN A C 1
ATOM 1570 O O . GLN A 1 204 ? 9.279 4.168 -2.695 1.00 97.56 204 GLN A O 1
ATOM 1575 N N . PHE A 1 205 ? 7.079 4.609 -2.858 1.00 97.69 205 PHE A N 1
ATOM 1576 C CA . PHE A 1 205 ? 7.120 5.023 -4.254 1.00 97.69 205 PHE A CA 1
ATOM 1577 C C . PHE A 1 205 ? 6.055 6.058 -4.574 1.00 97.69 205 PHE A C 1
ATOM 1579 O O . PHE A 1 205 ? 5.018 6.155 -3.921 1.00 97.69 205 PHE A O 1
ATOM 1586 N N . GLN A 1 206 ? 6.348 6.849 -5.594 1.00 97.69 206 GLN A N 1
ATOM 1587 C CA . GLN A 1 206 ? 5.487 7.896 -6.104 1.00 97.69 206 GLN A CA 1
ATOM 1588 C C . GLN A 1 206 ? 4.970 7.497 -7.479 1.00 97.69 206 GLN A C 1
ATOM 1590 O O . GLN A 1 206 ? 5.720 6.944 -8.289 1.00 97.69 206 GLN A O 1
ATOM 1595 N N . LEU A 1 207 ? 3.703 7.799 -7.731 1.00 97.44 207 LEU A N 1
ATOM 1596 C CA . LEU A 1 207 ? 3.028 7.563 -9.000 1.00 97.44 207 LEU A CA 1
ATOM 1597 C C . LEU A 1 207 ? 2.355 8.863 -9.442 1.00 97.44 207 LEU A C 1
ATOM 1599 O O . LEU A 1 207 ? 1.548 9.406 -8.692 1.00 97.44 207 LEU A O 1
ATOM 1603 N N . ASP A 1 208 ? 2.681 9.379 -10.625 1.00 96.69 208 ASP A N 1
ATOM 1604 C CA . ASP A 1 208 ? 1.958 10.526 -11.185 1.00 96.69 208 ASP A CA 1
ATOM 1605 C C . ASP A 1 208 ? 0.476 10.158 -11.359 1.00 96.69 208 ASP A C 1
ATOM 1607 O O . ASP A 1 208 ? 0.129 9.118 -11.924 1.00 96.69 208 ASP A O 1
ATOM 1611 N N . ALA A 1 209 ? -0.411 11.011 -10.848 1.00 95.88 209 ALA A N 1
ATOM 1612 C CA . ALA A 1 209 ? -1.844 10.789 -10.909 1.00 95.88 209 ALA A CA 1
ATOM 1613 C C . ALA A 1 209 ? -2.327 10.790 -12.366 1.00 95.88 209 ALA A C 1
ATOM 1615 O O . ALA A 1 209 ? -2.073 11.727 -13.129 1.00 95.88 209 ALA A O 1
ATOM 1616 N N . PHE A 1 210 ? -3.074 9.752 -12.735 1.00 94.38 210 PHE A N 1
ATOM 1617 C CA . PHE A 1 210 ? -3.592 9.561 -14.084 1.00 94.38 210 PHE A CA 1
ATOM 1618 C C . PHE A 1 210 ? -5.065 9.151 -14.065 1.00 94.38 210 PHE A C 1
ATOM 1620 O O . PHE A 1 210 ? -5.633 8.788 -13.035 1.00 94.38 210 PHE A O 1
ATOM 1627 N N . ARG A 1 211 ? -5.675 9.181 -15.248 1.00 92.31 211 ARG A N 1
ATOM 1628 C CA . ARG A 1 211 ? -7.035 8.705 -15.502 1.00 92.31 211 ARG A CA 1
ATOM 1629 C C . ARG A 1 211 ? -7.053 7.794 -16.720 1.00 92.31 211 ARG A C 1
ATOM 1631 O O . ARG A 1 211 ? -6.236 7.953 -17.627 1.00 92.31 211 ARG A O 1
ATOM 1638 N N . PHE A 1 212 ? -8.029 6.897 -16.784 1.00 92.00 212 PHE A N 1
ATOM 1639 C CA . PHE A 1 212 ? -8.292 6.160 -18.014 1.00 92.00 212 PHE A CA 1
ATOM 1640 C C . PHE A 1 212 ? -8.935 7.084 -19.057 1.00 92.00 212 PHE A C 1
ATOM 1642 O O . PHE A 1 212 ? -9.817 7.899 -18.759 1.00 92.00 212 PHE A O 1
ATOM 1649 N N . ALA A 1 213 ? -8.445 6.994 -20.293 1.00 87.44 213 ALA A N 1
ATOM 1650 C CA . ALA A 1 213 ? -8.989 7.758 -21.407 1.00 87.44 213 ALA A CA 1
ATOM 1651 C C . ALA A 1 213 ? -10.422 7.301 -21.718 1.00 87.44 213 ALA A C 1
ATOM 1653 O O . ALA A 1 213 ? -10.737 6.122 -21.595 1.00 87.44 213 ALA A O 1
ATOM 1654 N N . GLN A 1 214 ? -11.270 8.239 -22.153 1.00 79.31 214 GLN A N 1
ATOM 1655 C CA . GLN A 1 214 ? -12.658 7.983 -22.581 1.00 79.31 214 GLN A CA 1
ATOM 1656 C C . GLN A 1 214 ? -13.591 7.399 -21.503 1.00 79.31 214 GLN A C 1
ATOM 1658 O O . GLN A 1 214 ? -14.699 6.974 -21.811 1.00 79.31 214 GLN A O 1
ATOM 1663 N N . GLU A 1 215 ? -13.179 7.432 -20.239 1.00 82.81 215 GLU A N 1
ATOM 1664 C CA . GLU A 1 215 ? -13.984 7.000 -19.103 1.00 82.81 215 GLU A CA 1
ATOM 1665 C C . GLU A 1 215 ? -14.565 8.208 -18.349 1.00 82.81 215 GLU A C 1
ATOM 1667 O O . GLU A 1 215 ? -13.888 9.224 -18.198 1.00 82.81 215 GLU A O 1
ATOM 1672 N N . THR A 1 216 ? -15.805 8.129 -17.860 1.00 77.81 216 THR A N 1
ATOM 1673 C CA . THR A 1 216 ? -16.416 9.211 -17.059 1.00 77.81 216 THR A CA 1
ATOM 1674 C C . THR A 1 216 ? -16.145 9.057 -15.565 1.00 77.81 216 THR A C 1
ATOM 1676 O O . THR A 1 216 ? -16.155 10.047 -14.831 1.00 77.81 216 THR A O 1
ATOM 1679 N N . ARG A 1 217 ? -15.872 7.830 -15.114 1.00 82.75 217 ARG A N 1
ATOM 1680 C CA . ARG A 1 217 ? -15.433 7.522 -13.752 1.00 82.75 217 ARG A CA 1
ATOM 1681 C C . ARG A 1 217 ? -14.060 8.145 -13.471 1.00 82.75 217 ARG A C 1
ATOM 1683 O O . ARG A 1 217 ? -13.122 8.005 -14.250 1.00 82.75 217 ARG A O 1
ATOM 1690 N N . SER A 1 218 ? -13.952 8.806 -12.323 1.00 84.25 218 SER A N 1
ATOM 1691 C CA . SER A 1 218 ? -12.706 9.383 -11.800 1.00 84.25 218 SER A CA 1
ATOM 1692 C C . SER A 1 218 ? -12.007 8.481 -10.782 1.00 84.25 218 SER A C 1
ATOM 1694 O O . SER A 1 218 ? -10.873 8.754 -10.409 1.00 84.25 218 SER A O 1
ATOM 1696 N N . ALA A 1 219 ? -12.671 7.423 -10.309 1.00 93.19 219 ALA A N 1
ATOM 1697 C CA . ALA A 1 219 ? -12.117 6.511 -9.319 1.00 93.19 219 ALA A CA 1
ATOM 1698 C C . ALA A 1 219 ? -11.259 5.418 -9.972 1.00 93.19 219 ALA A C 1
ATOM 1700 O O . ALA A 1 219 ? -11.686 4.794 -10.942 1.00 93.19 219 ALA A O 1
ATOM 1701 N N . ILE A 1 220 ? -10.083 5.164 -9.398 1.00 95.50 220 ILE A N 1
ATOM 1702 C CA . ILE A 1 220 ? -9.216 4.033 -9.735 1.00 95.50 220 ILE A CA 1
ATOM 1703 C C . ILE A 1 220 ? -8.932 3.179 -8.495 1.00 95.50 220 ILE A C 1
ATOM 1705 O O . ILE A 1 220 ? -8.950 3.665 -7.359 1.00 95.50 220 ILE A O 1
ATOM 1709 N N . TYR A 1 221 ? -8.634 1.909 -8.731 1.00 96.50 221 TYR A N 1
ATOM 1710 C CA . TYR A 1 221 ? -8.133 0.954 -7.749 1.00 96.50 221 TYR A CA 1
ATOM 1711 C C . TYR A 1 221 ? -6.750 0.490 -8.183 1.00 96.50 221 TYR A C 1
ATOM 1713 O O . TYR A 1 221 ? -6.515 0.292 -9.372 1.00 96.50 221 TYR A O 1
ATOM 1721 N N . ILE A 1 222 ? -5.839 0.318 -7.233 1.00 97.81 222 ILE A N 1
ATOM 1722 C CA . ILE A 1 222 ? -4.481 -0.172 -7.461 1.00 97.81 222 ILE A CA 1
ATOM 1723 C C . ILE A 1 222 ? -4.331 -1.506 -6.742 1.00 97.81 222 ILE A C 1
ATOM 1725 O O . ILE A 1 222 ? -4.540 -1.593 -5.535 1.00 97.81 222 ILE A O 1
ATOM 1729 N N . PHE A 1 223 ? -3.931 -2.530 -7.480 1.00 97.12 223 PHE A N 1
ATOM 1730 C CA . PHE A 1 223 ? -3.639 -3.867 -6.985 1.00 97.12 223 PHE A CA 1
ATOM 1731 C C . PHE A 1 223 ? -2.146 -4.101 -7.122 1.00 97.12 223 PHE A C 1
ATOM 1733 O O . PHE A 1 223 ? -1.611 -3.937 -8.218 1.00 97.12 223 PHE A O 1
ATOM 1740 N N . CYS A 1 224 ? -1.475 -4.489 -6.043 1.00 97.56 224 CYS A N 1
ATOM 1741 C CA . CYS A 1 224 ? -0.065 -4.843 -6.087 1.00 97.56 224 CYS A CA 1
ATOM 1742 C C . CYS A 1 224 ? 0.173 -6.231 -5.516 1.00 97.56 224 CYS A C 1
ATOM 1744 O O . CYS A 1 224 ? -0.350 -6.573 -4.457 1.00 97.56 224 CYS A O 1
ATOM 1746 N N . HIS A 1 225 ? 1.041 -6.973 -6.192 1.00 95.69 225 HIS A N 1
ATOM 1747 C CA . HIS A 1 225 ? 1.603 -8.214 -5.694 1.00 95.69 225 HIS A CA 1
ATOM 1748 C C . HIS A 1 225 ? 2.904 -7.898 -4.952 1.00 95.69 225 HIS A C 1
ATOM 1750 O O . HIS A 1 225 ? 3.852 -7.353 -5.534 1.00 95.69 225 HIS A O 1
ATOM 1756 N N . LEU A 1 226 ? 2.932 -8.193 -3.658 1.00 95.12 226 LEU A N 1
ATOM 1757 C CA . LEU A 1 226 ? 4.026 -7.882 -2.748 1.00 95.12 226 LEU A CA 1
ATOM 1758 C C . LEU A 1 226 ? 4.774 -9.157 -2.367 1.00 95.12 226 LEU A C 1
ATOM 1760 O O . LEU A 1 226 ? 4.194 -10.236 -2.253 1.00 95.12 226 LEU A O 1
ATOM 1764 N N . LYS A 1 227 ? 6.082 -9.019 -2.160 1.00 92.06 227 LYS A N 1
ATOM 1765 C CA . LYS A 1 227 ? 6.967 -10.110 -1.744 1.00 92.06 227 LYS A CA 1
ATOM 1766 C C . LYS A 1 227 ? 7.796 -9.689 -0.554 1.00 92.06 227 LYS A C 1
ATOM 1768 O O . LYS A 1 227 ? 8.184 -8.528 -0.456 1.00 92.06 227 LYS A O 1
ATOM 1773 N N . ALA A 1 228 ? 8.093 -10.626 0.330 1.00 89.69 228 ALA A N 1
ATOM 1774 C CA . ALA A 1 228 ? 8.993 -10.414 1.446 1.00 89.69 228 ALA A CA 1
ATOM 1775 C C . ALA A 1 228 ? 10.027 -11.536 1.522 1.00 89.69 228 ALA A C 1
ATOM 1777 O O . ALA A 1 228 ? 9.693 -12.717 1.431 1.00 89.69 228 ALA A O 1
ATOM 1778 N N . THR A 1 229 ? 11.286 -11.156 1.716 1.00 86.56 229 THR A N 1
ATOM 1779 C CA . THR A 1 229 ? 12.404 -12.080 1.953 1.00 86.56 229 THR A CA 1
ATOM 1780 C C . THR A 1 229 ? 13.111 -11.695 3.244 1.00 86.56 229 THR A C 1
ATOM 1782 O O . THR A 1 229 ? 12.955 -10.572 3.718 1.00 86.56 229 THR A O 1
ATOM 1785 N N . ALA A 1 230 ? 13.953 -12.568 3.794 1.00 84.12 230 ALA A N 1
ATOM 1786 C CA . ALA A 1 230 ? 14.859 -12.165 4.871 1.00 84.12 230 ALA A CA 1
ATOM 1787 C C . ALA A 1 230 ? 15.692 -10.937 4.449 1.00 84.12 230 ALA A C 1
ATOM 1789 O O . ALA A 1 230 ? 16.151 -10.862 3.304 1.00 84.12 230 ALA A O 1
ATOM 1790 N N . ALA A 1 231 ? 15.885 -9.976 5.354 1.00 82.75 231 ALA A N 1
ATOM 1791 C CA . ALA A 1 231 ? 16.629 -8.737 5.117 1.00 82.75 231 ALA A CA 1
ATOM 1792 C C . ALA A 1 231 ? 18.153 -8.970 5.101 1.00 82.75 231 ALA A C 1
ATOM 1794 O O . ALA A 1 231 ? 18.911 -8.420 5.897 1.00 82.75 231 ALA A O 1
ATOM 1795 N N . LEU A 1 232 ? 18.606 -9.827 4.189 1.00 77.00 232 LEU A N 1
ATOM 1796 C CA . LEU A 1 232 ? 20.013 -10.146 3.970 1.00 77.00 232 LEU A CA 1
ATOM 1797 C C . LEU A 1 232 ? 20.585 -9.301 2.816 1.00 77.00 232 LEU A C 1
ATOM 1799 O O . LEU A 1 232 ? 19.828 -8.860 1.943 1.00 77.00 232 LEU A O 1
ATOM 1803 N N . PRO A 1 233 ? 21.911 -9.071 2.766 1.00 68.75 233 PRO A N 1
ATOM 1804 C CA . PRO A 1 233 ? 22.556 -8.376 1.648 1.00 68.75 233 PRO A CA 1
ATOM 1805 C C . PRO A 1 233 ? 22.268 -9.030 0.289 1.00 68.75 233 PRO A C 1
ATOM 1807 O O . PRO A 1 233 ? 22.003 -8.323 -0.677 1.00 68.75 233 PRO A O 1
ATOM 1810 N N . ASP A 1 234 ? 22.211 -10.364 0.260 1.00 63.72 234 ASP A N 1
ATOM 1811 C CA . ASP A 1 234 ? 21.921 -11.176 -0.930 1.00 63.72 234 ASP A CA 1
ATOM 1812 C C . ASP A 1 234 ? 20.418 -11.449 -1.124 1.00 63.72 234 ASP A C 1
ATOM 1814 O O . ASP A 1 234 ? 20.033 -12.396 -1.808 1.00 63.72 234 ASP A O 1
ATOM 1818 N N . SER A 1 235 ? 19.544 -10.659 -0.487 1.00 65.25 235 SER A N 1
ATOM 1819 C CA . SER A 1 235 ? 18.095 -10.823 -0.644 1.00 65.25 235 SER A CA 1
ATOM 1820 C C . SER A 1 235 ? 17.671 -10.663 -2.101 1.00 65.25 235 SER A C 1
ATOM 1822 O O . SER A 1 235 ? 18.002 -9.683 -2.773 1.00 65.25 235 SER A O 1
ATOM 1824 N N . GLU A 1 236 ? 16.906 -11.638 -2.586 1.00 70.88 236 GLU A N 1
ATOM 1825 C CA . GLU A 1 236 ? 16.381 -11.621 -3.942 1.00 70.88 236 GLU A CA 1
ATOM 1826 C C . GLU A 1 236 ? 15.218 -10.629 -4.044 1.00 70.88 236 GLU A C 1
ATOM 1828 O O . GLU A 1 236 ? 14.122 -10.855 -3.539 1.00 70.88 236 GLU A O 1
ATOM 1833 N N . GLY A 1 237 ? 15.457 -9.510 -4.720 1.00 82.69 237 GLY A N 1
ATOM 1834 C CA . GLY A 1 237 ? 14.424 -8.531 -5.027 1.00 82.69 237 GLY A CA 1
ATOM 1835 C C . GLY A 1 237 ? 15.013 -7.231 -5.554 1.00 82.69 237 GLY A C 1
ATOM 1836 O O . GLY A 1 237 ? 16.187 -6.921 -5.348 1.00 82.69 237 GLY A O 1
ATOM 1837 N N . LYS A 1 238 ? 14.202 -6.461 -6.277 1.00 92.19 238 LYS A N 1
ATOM 1838 C CA . LYS A 1 238 ? 14.600 -5.153 -6.804 1.00 92.19 238 LYS A CA 1
ATOM 1839 C C . LYS A 1 238 ? 13.419 -4.193 -6.813 1.00 92.19 238 LYS A C 1
ATOM 1841 O O . LYS A 1 238 ? 12.267 -4.611 -6.794 1.00 92.19 238 LYS A O 1
ATOM 1846 N N . ALA A 1 239 ? 13.735 -2.909 -6.833 1.00 95.56 239 ALA A N 1
ATOM 1847 C CA . ALA A 1 239 ? 12.778 -1.823 -6.967 1.00 95.56 239 ALA A CA 1
ATOM 1848 C C . ALA A 1 239 ? 13.462 -0.736 -7.795 1.00 95.56 239 ALA A C 1
ATOM 1850 O O . ALA A 1 239 ? 14.362 -0.053 -7.306 1.00 95.56 239 ALA A O 1
ATOM 1851 N N . CYS A 1 240 ? 13.106 -0.674 -9.071 1.00 96.25 240 CYS A N 1
ATOM 1852 C CA . CYS A 1 240 ? 13.829 0.050 -10.104 1.00 96.25 240 CYS A CA 1
ATOM 1853 C C . CYS A 1 240 ? 12.946 1.140 -10.703 1.00 96.25 240 CYS A C 1
ATOM 1855 O O . CYS A 1 240 ? 11.808 0.867 -11.088 1.00 96.25 240 CYS A O 1
ATOM 1857 N N . SER A 1 241 ? 13.476 2.352 -10.818 1.00 96.62 241 SER A N 1
ATOM 1858 C CA . SER A 1 241 ? 12.825 3.485 -11.481 1.00 96.62 241 SER A CA 1
ATOM 1859 C C . SER A 1 241 ? 13.706 4.041 -12.595 1.00 96.62 241 SER A C 1
ATOM 1861 O O . SER A 1 241 ? 14.926 3.867 -12.578 1.00 96.62 241 SER A O 1
ATOM 1863 N N . PHE A 1 242 ? 13.091 4.708 -13.569 1.00 95.31 242 PHE A N 1
ATOM 1864 C CA . PHE A 1 242 ? 13.778 5.384 -14.666 1.00 95.31 242 PHE A CA 1
ATOM 1865 C C . PHE A 1 242 ? 13.580 6.904 -14.523 1.00 95.31 242 PHE A C 1
ATOM 1867 O O . PHE A 1 242 ? 12.708 7.481 -15.169 1.00 95.31 242 PHE A O 1
ATOM 1874 N N . PRO A 1 243 ? 14.311 7.563 -13.604 1.00 91.62 243 PRO A N 1
ATOM 1875 C CA . PRO A 1 243 ? 14.095 8.972 -13.299 1.00 91.62 243 PRO A CA 1
ATOM 1876 C C . PRO A 1 243 ? 14.401 9.882 -14.495 1.00 91.62 243 PRO A C 1
ATOM 1878 O O . PRO A 1 243 ? 15.363 9.677 -15.243 1.00 91.62 243 PRO A O 1
ATOM 1881 N N . LEU A 1 244 ? 13.605 10.945 -14.612 1.00 89.25 244 LEU A N 1
ATOM 1882 C CA . LEU A 1 244 ? 13.720 11.952 -15.664 1.00 89.25 244 LEU A CA 1
ATOM 1883 C C . LEU A 1 244 ? 15.140 12.526 -15.761 1.00 89.25 244 LEU A C 1
ATOM 1885 O O . LEU A 1 244 ? 15.730 12.954 -14.769 1.00 89.25 244 LEU A O 1
ATOM 1889 N N . GLY A 1 245 ? 15.675 12.554 -16.982 1.00 84.75 245 GLY A N 1
ATOM 1890 C CA . GLY A 1 245 ? 16.971 13.162 -17.292 1.00 84.75 245 GLY A CA 1
ATOM 1891 C C . GLY A 1 245 ? 18.208 12.334 -16.927 1.00 84.75 245 GLY A C 1
ATOM 1892 O O . GLY A 1 245 ? 19.315 12.810 -17.163 1.00 84.75 245 GLY A O 1
ATOM 1893 N N . LYS A 1 246 ? 18.061 11.117 -16.377 1.00 84.44 246 LYS A N 1
ATOM 1894 C CA . LYS A 1 246 ? 19.202 10.206 -16.147 1.00 84.44 246 LYS A CA 1
ATOM 1895 C C . LYS A 1 246 ? 19.409 9.166 -17.246 1.00 84.44 246 LYS A C 1
ATOM 1897 O O . LYS A 1 246 ? 20.486 8.589 -17.303 1.00 84.44 246 LYS A O 1
ATOM 1902 N N . GLU A 1 247 ? 18.389 8.908 -18.068 1.00 87.81 247 GLU A N 1
ATOM 1903 C CA . GLU A 1 247 ? 18.397 7.890 -19.137 1.00 87.81 247 GLU A CA 1
ATOM 1904 C C . GLU A 1 247 ? 18.882 6.493 -18.685 1.00 87.81 247 GLU A C 1
ATOM 1906 O O . GLU A 1 247 ? 19.350 5.687 -19.486 1.00 87.81 247 GLU A O 1
ATOM 1911 N N . GLN A 1 248 ? 18.757 6.181 -17.393 1.00 92.62 248 GLN A N 1
ATOM 1912 C CA . GLN A 1 248 ? 19.253 4.948 -16.792 1.00 92.62 248 GLN A CA 1
ATOM 1913 C C . GLN A 1 248 ? 18.315 4.484 -15.674 1.00 92.62 248 GLN A C 1
ATOM 1915 O O . GLN A 1 248 ? 17.747 5.295 -14.941 1.00 92.62 248 GLN A O 1
ATOM 1920 N N . TRP A 1 249 ? 18.202 3.165 -15.512 1.00 94.69 249 TRP A N 1
ATOM 1921 C CA . TRP A 1 249 ? 17.534 2.554 -14.369 1.00 94.69 249 TRP A CA 1
ATOM 1922 C C . TRP A 1 249 ? 18.321 2.738 -13.070 1.00 94.69 249 TRP A C 1
ATOM 1924 O O . TRP A 1 249 ? 19.519 2.456 -13.015 1.00 94.69 249 TRP A O 1
ATOM 1934 N N . VAL A 1 250 ? 17.615 3.140 -12.017 1.00 95.00 250 VAL A N 1
ATOM 1935 C CA . VAL A 1 250 ? 18.158 3.352 -10.673 1.00 95.00 250 VAL A CA 1
ATOM 1936 C C . VAL A 1 250 ? 17.427 2.458 -9.679 1.00 95.00 250 VAL A C 1
ATOM 1938 O O . VAL A 1 250 ? 16.200 2.345 -9.712 1.00 95.00 250 VAL A O 1
ATOM 1941 N N . SER A 1 251 ? 18.182 1.822 -8.788 1.00 94.44 251 SER A N 1
ATOM 1942 C CA . SER A 1 251 ? 17.665 0.956 -7.733 1.00 94.44 251 SER A CA 1
ATOM 1943 C C . SER A 1 251 ? 17.407 1.737 -6.449 1.00 94.44 251 SER A C 1
ATOM 1945 O O . SER A 1 251 ? 18.296 2.401 -5.917 1.00 94.44 251 SER A O 1
ATOM 1947 N N . ALA A 1 252 ? 16.228 1.551 -5.859 1.00 93.75 252 ALA A N 1
ATOM 1948 C CA . ALA A 1 252 ? 15.896 2.066 -4.530 1.00 93.75 252 ALA A CA 1
ATOM 1949 C C . ALA A 1 252 ? 16.806 1.518 -3.417 1.00 93.75 252 ALA A C 1
ATOM 1951 O O . ALA A 1 252 ? 16.881 2.094 -2.335 1.00 93.75 252 ALA A O 1
ATOM 1952 N N . SER A 1 253 ? 17.464 0.379 -3.662 1.00 88.19 253 SER A N 1
ATOM 1953 C CA . SER A 1 253 ? 18.377 -0.273 -2.711 1.00 88.19 253 SER A CA 1
ATOM 1954 C C . SER A 1 253 ? 19.858 -0.006 -3.031 1.00 88.19 253 SER A C 1
ATOM 1956 O O . SER A 1 253 ? 20.729 -0.590 -2.396 1.00 88.19 253 SER A O 1
ATOM 1958 N N . GLY A 1 254 ? 20.158 0.842 -4.024 1.00 86.19 254 GLY A N 1
ATOM 1959 C CA . GLY A 1 254 ? 21.521 1.258 -4.386 1.00 86.19 254 GLY A CA 1
ATOM 1960 C C . GLY A 1 254 ? 22.293 0.312 -5.316 1.00 86.19 254 GLY A C 1
ATOM 1961 O O . GLY A 1 254 ? 23.384 0.657 -5.760 1.00 86.19 254 GLY A O 1
ATOM 1962 N N . ASN A 1 255 ? 21.748 -0.864 -5.650 1.00 86.69 255 ASN A N 1
ATOM 1963 C CA . ASN A 1 255 ? 22.349 -1.786 -6.620 1.00 86.69 255 ASN A CA 1
ATOM 1964 C C . ASN A 1 255 ? 21.714 -1.628 -8.013 1.00 86.69 255 ASN A C 1
ATOM 1966 O O . ASN A 1 255 ? 20.840 -2.410 -8.394 1.00 86.69 255 ASN A O 1
ATOM 1970 N N . ASP A 1 256 ? 22.149 -0.623 -8.776 1.00 90.31 256 ASP A N 1
ATOM 1971 C CA . ASP A 1 256 ? 21.596 -0.312 -10.108 1.00 90.31 256 ASP A CA 1
ATOM 1972 C C . ASP A 1 256 ? 21.784 -1.457 -11.120 1.00 90.31 256 ASP A C 1
ATOM 1974 O O . ASP A 1 256 ? 20.972 -1.632 -12.029 1.00 90.31 256 ASP A O 1
ATOM 1978 N N . GLN A 1 257 ? 22.802 -2.307 -10.937 1.00 88.25 257 GLN A N 1
ATOM 1979 C CA . GLN A 1 257 ? 23.055 -3.456 -11.818 1.00 88.25 257 GLN A CA 1
ATOM 1980 C C . GLN A 1 257 ? 21.921 -4.487 -11.774 1.00 88.25 257 GLN A C 1
ATOM 1982 O O . GLN A 1 257 ? 21.645 -5.146 -12.782 1.00 88.25 257 GLN A O 1
ATOM 1987 N N . ALA A 1 258 ? 21.209 -4.587 -10.645 1.00 87.94 258 ALA A N 1
ATOM 1988 C CA . ALA A 1 258 ? 20.028 -5.438 -10.517 1.00 87.94 258 ALA A CA 1
ATOM 1989 C C . ALA A 1 258 ? 18.876 -4.998 -11.443 1.00 87.94 258 ALA A C 1
ATOM 1991 O O . ALA A 1 258 ? 18.014 -5.810 -11.779 1.00 87.94 258 ALA A O 1
ATOM 1992 N N . CYS A 1 259 ? 18.873 -3.737 -11.886 1.00 92.75 259 CYS A N 1
ATOM 1993 C CA . CYS A 1 259 ? 17.850 -3.173 -12.763 1.00 92.75 259 CYS A CA 1
ATOM 1994 C C . CYS A 1 259 ? 18.156 -3.329 -14.261 1.00 92.75 259 CYS A C 1
ATOM 1996 O O . CYS A 1 259 ? 17.314 -2.999 -15.092 1.00 92.75 259 CYS A O 1
ATOM 1998 N N . SER A 1 260 ? 19.317 -3.879 -14.630 1.00 90.75 260 SER A N 1
ATOM 1999 C CA . SER A 1 260 ? 19.736 -4.055 -16.033 1.00 90.75 260 SER A CA 1
ATOM 2000 C C . SER A 1 260 ? 18.766 -4.884 -16.890 1.00 90.75 260 SER A C 1
ATOM 2002 O O . SER A 1 260 ? 18.715 -4.720 -18.106 1.00 90.75 260 SER A O 1
ATOM 2004 N N . CYS A 1 261 ? 17.959 -5.758 -16.280 1.00 92.12 261 CYS A N 1
ATOM 2005 C CA . CYS A 1 261 ? 16.967 -6.565 -16.993 1.00 92.12 261 CYS A CA 1
ATOM 2006 C C . CYS A 1 261 ? 15.649 -5.828 -17.292 1.00 92.12 261 CYS A C 1
ATOM 2008 O O . CYS A 1 261 ? 14.839 -6.356 -18.053 1.00 92.12 261 CYS A O 1
ATOM 2010 N N . CYS A 1 262 ? 15.419 -4.633 -16.730 1.00 93.12 262 CYS A N 1
ATOM 2011 C CA . CYS A 1 262 ? 14.147 -3.916 -16.873 1.00 93.12 262 CYS A CA 1
ATOM 2012 C C . CYS A 1 262 ? 13.857 -3.451 -18.314 1.00 93.12 262 CYS A C 1
ATOM 2014 O O . CYS A 1 262 ? 12.696 -3.254 -18.662 1.00 93.12 262 CYS A O 1
ATOM 2016 N N . ASP A 1 263 ? 14.878 -3.340 -19.172 1.00 90.88 263 ASP A N 1
ATOM 2017 C CA . ASP A 1 263 ? 14.710 -3.043 -20.604 1.00 90.88 263 ASP A CA 1
ATOM 2018 C C . ASP A 1 263 ? 14.308 -4.254 -21.451 1.00 90.88 263 ASP A C 1
ATOM 2020 O O . ASP A 1 263 ? 13.90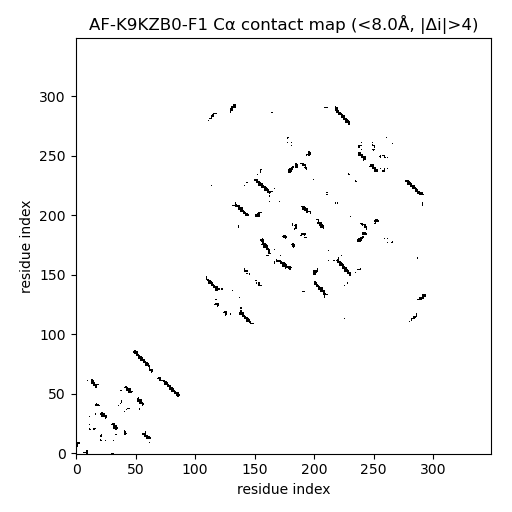4 -4.097 -22.602 1.00 90.88 263 ASP A O 1
ATOM 2024 N N . THR A 1 264 ? 14.450 -5.461 -20.905 1.00 88.56 264 THR A N 1
ATOM 2025 C CA . THR A 1 264 ? 14.188 -6.711 -21.619 1.00 88.56 264 THR A CA 1
ATOM 2026 C C . THR A 1 264 ? 13.151 -7.530 -20.860 1.00 88.56 264 THR A C 1
ATOM 2028 O O . THR A 1 264 ? 11.971 -7.196 -20.856 1.00 88.56 264 THR A O 1
ATOM 2031 N N . SER A 1 265 ? 13.573 -8.612 -20.217 1.00 85.62 265 SER A N 1
ATOM 2032 C CA . SER A 1 265 ? 12.722 -9.456 -19.395 1.00 85.62 265 SER A CA 1
ATOM 2033 C C . SER A 1 265 ? 13.541 -9.976 -18.227 1.00 85.62 265 SER A C 1
ATOM 2035 O O . SER A 1 265 ? 14.572 -10.631 -18.401 1.00 85.62 265 SER A O 1
ATOM 2037 N N . CYS A 1 266 ? 13.066 -9.704 -17.016 1.00 85.19 266 CYS A N 1
ATOM 2038 C CA . CYS A 1 266 ? 13.666 -10.211 -15.790 1.00 85.19 266 CYS A CA 1
ATOM 2039 C C . CYS A 1 266 ? 13.206 -11.657 -15.540 1.00 85.19 266 CYS A C 1
ATOM 2041 O O . CYS A 1 266 ? 12.523 -11.960 -14.557 1.00 85.19 266 CYS A O 1
ATOM 2043 N N . ALA A 1 267 ? 13.568 -12.560 -16.455 1.00 69.25 267 ALA A N 1
ATOM 2044 C CA . ALA A 1 267 ? 13.396 -13.992 -16.267 1.00 69.25 267 ALA A CA 1
ATOM 2045 C C . ALA A 1 267 ? 14.302 -14.447 -15.114 1.00 69.25 267 ALA A C 1
ATOM 2047 O O . ALA A 1 267 ? 15.507 -14.195 -15.115 1.00 69.25 267 ALA A O 1
ATOM 2048 N N . GLY A 1 268 ? 13.720 -15.104 -14.108 1.00 60.38 268 GLY A N 1
ATOM 2049 C CA . GLY A 1 268 ? 14.495 -15.630 -12.988 1.00 60.38 268 GLY A CA 1
ATOM 2050 C C . GLY A 1 268 ? 15.536 -16.614 -13.511 1.00 60.38 268 GLY A C 1
ATOM 2051 O O . GLY A 1 268 ? 15.179 -17.616 -14.134 1.00 60.38 268 GLY A O 1
ATOM 2052 N N . ARG A 1 269 ? 16.825 -16.354 -13.269 1.00 49.81 269 ARG A N 1
ATOM 2053 C CA . ARG A 1 269 ? 17.834 -17.402 -13.419 1.00 49.81 269 ARG A CA 1
ATOM 2054 C C . ARG A 1 269 ? 17.454 -18.495 -12.423 1.00 49.81 269 ARG A C 1
ATOM 2056 O O . ARG A 1 269 ? 17.617 -18.302 -11.227 1.00 49.81 269 ARG A O 1
ATOM 2063 N N . LYS A 1 270 ? 16.968 -19.648 -12.897 1.00 42.41 270 LYS A N 1
ATOM 2064 C CA . LYS A 1 270 ? 16.979 -20.892 -12.111 1.00 42.41 270 LYS A CA 1
ATOM 2065 C C . LYS A 1 270 ? 18.443 -21.312 -11.923 1.00 42.41 270 LYS A C 1
ATOM 2067 O O . LYS A 1 270 ? 18.934 -22.219 -12.591 1.00 42.41 270 LYS A O 1
ATOM 2072 N N . GLY A 1 271 ? 19.170 -20.595 -11.069 1.00 41.12 271 GLY A N 1
ATOM 2073 C CA . GLY A 1 271 ? 20.386 -21.113 -10.460 1.00 41.12 271 GLY A CA 1
ATOM 2074 C C . GLY A 1 271 ? 19.992 -22.291 -9.575 1.00 41.12 271 GLY A C 1
ATOM 2075 O O . GLY A 1 271 ? 18.938 -22.260 -8.945 1.00 41.12 271 GLY A O 1
ATOM 2076 N N . ARG A 1 272 ? 20.783 -23.367 -9.578 1.00 40.34 272 ARG A N 1
ATOM 2077 C CA . ARG A 1 272 ? 20.586 -24.509 -8.673 1.00 40.34 272 ARG A CA 1
ATOM 2078 C C . ARG A 1 272 ? 20.598 -23.974 -7.236 1.00 40.34 272 ARG A C 1
ATOM 2080 O O . ARG A 1 272 ? 21.657 -23.565 -6.771 1.00 40.34 272 ARG A O 1
ATOM 2087 N N . SER A 1 273 ? 19.435 -23.912 -6.587 1.00 38.50 273 SER A N 1
ATOM 2088 C CA . SER A 1 273 ? 19.311 -23.384 -5.228 1.00 38.50 273 SER A CA 1
ATOM 2089 C C . SER A 1 273 ? 19.956 -24.371 -4.253 1.00 38.50 273 SER A C 1
ATOM 2091 O O . SER A 1 273 ? 19.642 -25.563 -4.236 1.00 38.50 273 SER A O 1
ATOM 2093 N N . VAL A 1 274 ? 20.927 -23.858 -3.504 1.00 41.22 274 VAL A N 1
ATOM 2094 C CA . VAL A 1 274 ? 21.395 -24.423 -2.243 1.00 41.22 274 VAL A CA 1
ATOM 2095 C C . VAL A 1 274 ? 20.486 -23.803 -1.191 1.00 41.22 274 VAL A C 1
ATOM 2097 O O . VAL A 1 274 ? 20.541 -22.595 -1.014 1.00 41.22 274 VAL A O 1
ATOM 2100 N N . ASP A 1 275 ? 19.641 -24.636 -0.587 1.00 38.09 275 ASP A N 1
ATOM 2101 C CA . ASP A 1 275 ? 18.624 -24.329 0.426 1.00 38.09 275 ASP A CA 1
ATOM 2102 C C . ASP A 1 275 ? 17.605 -23.219 0.096 1.00 38.09 275 ASP A C 1
ATOM 2104 O O . ASP A 1 275 ? 17.871 -22.186 -0.512 1.00 38.09 275 ASP A O 1
ATOM 2108 N N . SER A 1 276 ? 16.358 -23.476 0.461 1.00 44.81 276 SER A N 1
ATOM 2109 C CA . SER A 1 276 ? 15.213 -22.600 0.243 1.00 44.81 276 SER A CA 1
ATOM 2110 C C . SER A 1 276 ? 15.337 -21.308 1.056 1.00 44.81 276 SER A C 1
ATOM 2112 O O . SER A 1 276 ? 15.102 -21.316 2.266 1.00 44.81 276 SER A O 1
ATOM 2114 N N . VAL A 1 277 ? 15.645 -20.182 0.405 1.00 54.50 277 VAL A N 1
ATOM 2115 C CA . VAL A 1 277 ? 15.361 -18.861 0.985 1.00 54.50 277 VAL A CA 1
ATOM 2116 C C . VAL A 1 277 ? 13.849 -18.787 1.185 1.00 54.50 277 VAL A C 1
ATOM 2118 O O . VAL A 1 277 ? 13.089 -18.925 0.227 1.00 54.50 277 VAL A O 1
ATOM 2121 N N . ILE A 1 278 ? 13.410 -18.628 2.433 1.00 59.75 278 ILE A N 1
ATOM 2122 C CA . ILE A 1 278 ? 11.988 -18.511 2.752 1.00 59.75 278 ILE A CA 1
ATOM 2123 C C . ILE A 1 278 ? 11.481 -17.202 2.133 1.00 59.75 278 ILE A C 1
ATOM 2125 O O . ILE A 1 278 ? 11.926 -16.112 2.504 1.00 59.75 278 ILE A O 1
ATOM 2129 N N . GLN A 1 279 ? 10.592 -17.333 1.152 1.00 71.00 279 GLN A N 1
ATOM 2130 C CA . GLN A 1 279 ? 9.992 -16.236 0.405 1.00 71.00 279 GLN A CA 1
ATOM 2131 C C . GLN A 1 279 ? 8.491 -16.231 0.666 1.00 71.00 279 GLN A C 1
ATOM 2133 O O . GLN A 1 279 ? 7.823 -17.251 0.503 1.00 71.00 279 GLN A O 1
ATOM 2138 N N . TYR A 1 280 ? 7.978 -15.067 1.046 1.00 83.81 280 TYR A N 1
ATOM 2139 C CA . TYR A 1 280 ? 6.565 -14.855 1.323 1.00 83.81 280 TYR A CA 1
ATOM 2140 C C . TYR A 1 280 ? 5.976 -13.920 0.278 1.00 83.81 280 TYR A C 1
ATOM 2142 O O . TYR A 1 280 ? 6.637 -12.975 -0.156 1.00 83.81 280 TYR A O 1
ATOM 2150 N N . GLU A 1 281 ? 4.733 -14.164 -0.117 1.00 89.81 281 GLU A N 1
ATOM 2151 C CA . GLU A 1 281 ? 4.044 -13.393 -1.149 1.00 89.81 281 GLU A CA 1
ATOM 2152 C C . GLU A 1 281 ? 2.622 -13.071 -0.685 1.00 89.81 281 GLU A C 1
ATOM 2154 O O . GLU A 1 281 ? 2.015 -13.843 0.061 1.00 89.81 281 GLU A O 1
ATOM 2159 N N . GLY A 1 282 ? 2.088 -11.932 -1.115 1.00 90.00 282 GLY A N 1
ATOM 2160 C CA . GLY A 1 282 ? 0.718 -11.540 -0.810 1.00 90.00 282 GLY A CA 1
ATOM 2161 C C . GLY A 1 282 ? 0.262 -10.339 -1.623 1.00 90.00 282 GLY A C 1
ATOM 2162 O O . GLY A 1 282 ? 1.067 -9.501 -2.025 1.00 90.00 282 GLY A O 1
ATOM 2163 N N . ASP A 1 283 ? -1.04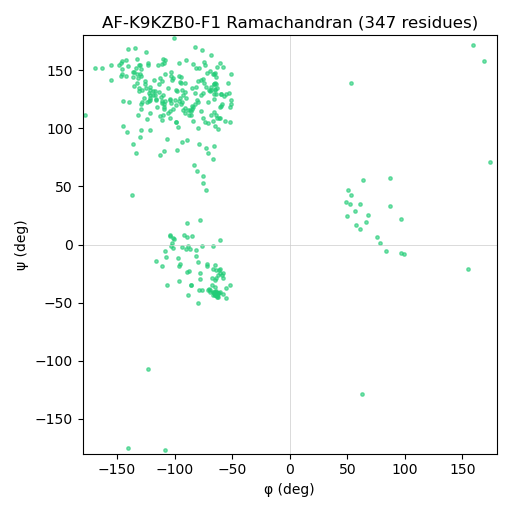2 -10.254 -1.860 1.00 91.44 283 ASP A N 1
ATOM 2164 C CA . ASP A 1 283 ? -1.645 -9.165 -2.624 1.00 91.44 283 ASP A CA 1
ATOM 2165 C C . ASP A 1 283 ? -2.182 -8.076 -1.696 1.00 91.44 283 ASP A C 1
ATOM 2167 O O . ASP A 1 283 ? -2.711 -8.350 -0.616 1.00 91.44 283 ASP A O 1
ATOM 2171 N N . ALA A 1 284 ? -2.076 -6.826 -2.136 1.00 94.25 284 ALA A N 1
ATOM 2172 C CA . ALA A 1 284 ? -2.634 -5.678 -1.440 1.00 94.25 284 ALA A CA 1
ATOM 2173 C C . ALA A 1 284 ? -3.333 -4.735 -2.420 1.00 94.25 284 ALA A C 1
ATOM 2175 O O . ALA A 1 284 ? -2.942 -4.607 -3.582 1.00 94.25 284 ALA A O 1
ATOM 2176 N N . VAL A 1 285 ? -4.376 -4.065 -1.930 1.00 95.31 285 VAL A N 1
ATOM 2177 C CA . VAL A 1 285 ? -5.253 -3.210 -2.735 1.00 95.31 285 VAL A CA 1
ATOM 2178 C C . VAL A 1 285 ? -5.325 -1.820 -2.123 1.00 95.31 285 VAL A C 1
ATOM 2180 O O . VAL A 1 285 ? -5.402 -1.678 -0.904 1.00 95.31 285 VAL A O 1
ATOM 2183 N N . LEU A 1 286 ? -5.329 -0.801 -2.976 1.00 95.75 286 LEU A N 1
ATOM 2184 C CA . LEU A 1 286 ? -5.469 0.598 -2.608 1.00 95.75 286 LEU A CA 1
ATOM 2185 C C . LEU A 1 286 ? -6.567 1.242 -3.455 1.00 95.75 286 LEU A C 1
ATOM 2187 O O . LEU A 1 286 ? -6.456 1.322 -4.676 1.00 95.75 286 LEU A O 1
ATOM 2191 N N . GLY A 1 287 ? -7.638 1.702 -2.815 1.00 91.88 287 GLY A N 1
ATOM 2192 C CA . GLY A 1 287 ? -8.726 2.398 -3.493 1.00 91.88 287 GLY A CA 1
ATOM 2193 C C . GLY A 1 287 ? -10.038 2.386 -2.708 1.00 91.88 287 GLY A C 1
ATOM 2194 O O . GLY A 1 287 ? -10.144 1.692 -1.697 1.00 91.88 287 GLY A O 1
ATOM 2195 N N . PRO A 1 288 ? -11.044 3.145 -3.169 1.00 95.19 288 PRO A N 1
ATOM 2196 C CA . PRO A 1 288 ? -11.030 3.958 -4.391 1.00 95.19 288 PRO A CA 1
ATOM 2197 C C . PRO A 1 288 ? -10.204 5.250 -4.257 1.00 95.19 288 PRO A C 1
ATOM 2199 O O . PRO A 1 288 ? -10.284 5.944 -3.243 1.00 95.19 288 PRO A O 1
ATOM 2202 N N . ILE A 1 289 ? -9.447 5.595 -5.304 1.00 95.81 289 ILE A N 1
ATOM 2203 C CA . ILE A 1 289 ? -8.697 6.855 -5.436 1.00 95.81 289 ILE A CA 1
ATOM 2204 C C . ILE A 1 289 ? -9.374 7.707 -6.506 1.00 95.81 289 ILE A C 1
ATOM 2206 O O . ILE A 1 289 ? -9.416 7.304 -7.664 1.00 95.81 289 ILE A O 1
ATOM 2210 N N . ALA A 1 290 ? -9.900 8.874 -6.145 1.00 94.06 290 ALA A N 1
ATOM 2211 C CA . ALA A 1 290 ? -10.581 9.755 -7.089 1.00 94.06 290 ALA A CA 1
ATOM 2212 C C . ALA A 1 290 ? -9.592 10.744 -7.719 1.00 94.06 290 ALA A C 1
ATOM 2214 O O . ALA A 1 290 ? -9.098 11.636 -7.034 1.00 94.06 290 ALA A O 1
ATOM 2215 N N . VAL A 1 291 ? -9.341 10.620 -9.022 1.00 93.56 291 VAL A N 1
ATOM 2216 C CA . VAL A 1 291 ? -8.479 11.522 -9.795 1.00 93.56 291 VAL A CA 1
ATOM 2217 C C . VAL A 1 291 ? -9.336 12.456 -10.643 1.00 93.56 291 VAL A C 1
ATOM 2219 O O . VAL A 1 291 ? -10.055 12.025 -11.545 1.00 93.56 291 VAL A O 1
ATOM 2222 N N . GLN A 1 292 ? -9.278 13.749 -10.341 1.00 90.25 292 GLN A N 1
ATOM 2223 C CA . GLN A 1 292 ? -10.095 14.778 -10.977 1.00 90.25 292 GLN A CA 1
ATOM 2224 C C . GLN A 1 292 ? -9.268 15.672 -11.901 1.00 90.25 292 GLN A C 1
ATOM 2226 O O . GLN A 1 292 ? -8.051 15.815 -11.774 1.00 90.25 292 GLN A O 1
ATOM 2231 N N . GLU A 1 293 ? -9.954 16.327 -12.827 1.00 82.75 293 GLU A N 1
ATOM 2232 C CA . GLU A 1 293 ? -9.397 17.478 -13.525 1.00 82.75 293 GLU A CA 1
ATOM 2233 C C . GLU A 1 293 ? -9.566 18.710 -12.643 1.00 82.75 293 GLU A C 1
ATOM 2235 O O . GLU A 1 293 ? -10.629 18.927 -12.060 1.00 82.75 293 GLU A O 1
ATOM 2240 N N . ALA A 1 294 ? -8.524 19.531 -12.536 1.00 73.44 294 ALA A N 1
ATOM 2241 C CA . ALA A 1 294 ? -8.661 20.829 -11.899 1.00 73.44 294 ALA A CA 1
ATOM 2242 C C . ALA A 1 294 ? -9.609 21.684 -12.757 1.00 73.44 294 ALA A C 1
ATOM 2244 O O . ALA A 1 294 ? -9.222 22.199 -13.809 1.00 73.44 294 ALA A O 1
ATOM 2245 N N . THR A 1 295 ? -10.866 21.822 -12.333 1.00 57.59 295 THR A N 1
ATOM 2246 C CA . THR A 1 295 ? -11.791 22.785 -12.930 1.00 57.59 295 THR A CA 1
ATOM 2247 C C . THR A 1 295 ? -11.193 24.175 -12.763 1.00 57.59 295 THR A C 1
ATOM 2249 O O . THR A 1 295 ? -10.975 24.631 -11.642 1.00 57.59 295 THR A O 1
ATOM 2252 N N . LYS A 1 296 ? -10.936 24.864 -13.879 1.00 51.66 296 LYS A N 1
ATOM 2253 C CA . LYS A 1 296 ? -10.431 26.246 -13.883 1.00 51.66 296 LYS A CA 1
ATOM 2254 C C . LYS A 1 296 ? -11.437 27.277 -13.343 1.00 51.66 296 LYS A C 1
ATOM 2256 O O . LYS A 1 296 ? -11.080 28.443 -13.227 1.00 51.66 2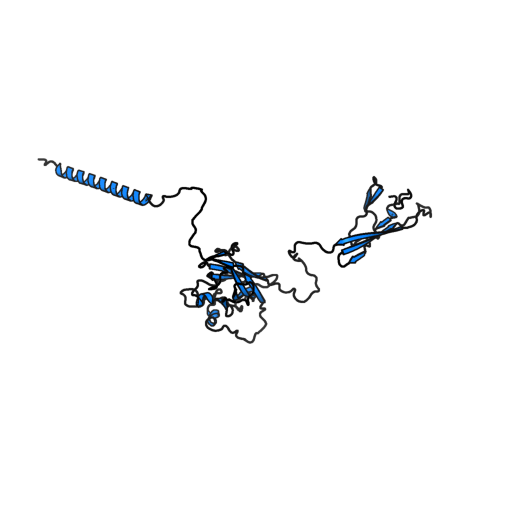96 LYS A O 1
ATOM 2261 N N . ASP A 1 297 ? -12.637 26.851 -12.955 1.00 44.44 297 ASP A N 1
ATOM 2262 C CA . ASP A 1 297 ? -13.690 27.706 -12.417 1.00 44.44 297 ASP A CA 1
ATOM 2263 C C . ASP A 1 297 ? -13.897 27.460 -10.919 1.00 44.44 297 ASP A C 1
ATOM 2265 O O . ASP A 1 297 ? -14.828 26.782 -10.492 1.00 44.44 297 ASP A O 1
ATOM 2269 N N . VAL A 1 298 ? -13.035 28.061 -10.098 1.00 37.53 298 VAL A N 1
ATOM 2270 C CA . VAL A 1 298 ? -13.406 28.418 -8.725 1.00 37.53 298 VAL A CA 1
ATOM 2271 C C . VAL A 1 298 ? -13.592 29.928 -8.699 1.00 37.53 298 VAL A C 1
ATOM 2273 O O . VAL A 1 298 ? -12.661 30.696 -8.462 1.00 37.53 298 VAL A O 1
ATOM 2276 N N . GLN A 1 299 ? -14.829 30.363 -8.949 1.00 40.25 299 GLN A N 1
ATOM 2277 C CA . GLN A 1 299 ? -15.296 31.632 -8.407 1.00 40.25 299 GLN A CA 1
ATOM 2278 C C . GLN A 1 299 ? -15.279 31.500 -6.888 1.00 40.25 299 GLN A C 1
ATOM 2280 O O . GLN A 1 299 ? -16.051 30.765 -6.277 1.00 40.25 299 GLN A O 1
ATOM 2285 N N . GLN A 1 300 ? -14.326 32.203 -6.300 1.00 37.31 300 GLN A N 1
ATOM 2286 C CA . GLN A 1 300 ? -14.058 32.265 -4.881 1.00 37.31 300 GLN A CA 1
ATOM 2287 C C . GLN A 1 300 ? -15.228 32.934 -4.144 1.00 37.31 300 GLN A C 1
ATOM 2289 O O . GLN A 1 300 ? -15.210 34.131 -3.867 1.00 37.31 300 GLN A O 1
ATOM 2294 N N . SER A 1 301 ? -16.263 32.165 -3.804 1.00 42.69 301 SER A N 1
ATOM 2295 C CA . SER A 1 301 ? -17.251 32.556 -2.798 1.00 42.69 301 SER A CA 1
ATOM 2296 C C . SER A 1 301 ? -16.710 32.223 -1.405 1.00 42.69 301 SER A C 1
ATOM 2298 O O . SER A 1 301 ? -17.194 31.320 -0.725 1.00 42.69 301 SER A O 1
ATOM 2300 N N . THR A 1 302 ? -15.671 32.937 -0.976 1.00 35.56 302 THR A N 1
ATOM 2301 C CA . THR A 1 302 ? -15.307 32.992 0.445 1.00 35.56 302 THR A CA 1
ATOM 2302 C C . THR A 1 302 ? -16.146 34.061 1.119 1.00 35.56 302 THR A C 1
ATOM 2304 O O . THR A 1 302 ? -16.074 35.241 0.772 1.00 35.56 302 THR A O 1
ATOM 2307 N N . GLY A 1 303 ? -16.948 33.613 2.084 1.00 34.88 303 GLY A N 1
ATOM 2308 C CA . GLY A 1 303 ? -17.658 34.459 3.024 1.00 34.88 303 GLY A CA 1
ATOM 2309 C C . GLY A 1 303 ? -16.731 35.463 3.705 1.00 34.88 303 GLY A C 1
ATOM 2310 O O . GLY A 1 303 ? -15.549 35.231 3.949 1.00 34.88 303 GLY A O 1
ATOM 2311 N N . THR A 1 304 ? -17.323 36.611 3.973 1.00 41.66 304 THR A N 1
ATOM 2312 C CA . THR A 1 304 ? -16.764 37.811 4.572 1.00 41.66 304 THR A CA 1
ATOM 2313 C C . THR A 1 304 ? -16.036 37.532 5.890 1.00 41.66 304 THR A C 1
ATOM 2315 O O . THR A 1 304 ? -16.674 37.400 6.926 1.00 41.66 304 THR A O 1
ATOM 2318 N N . LEU A 1 305 ? -14.703 37.557 5.874 1.00 37.47 305 LEU A N 1
ATOM 2319 C CA . LEU A 1 305 ? -13.872 38.038 6.983 1.00 37.47 305 LEU A CA 1
ATOM 2320 C C . LEU A 1 305 ? -12.698 38.805 6.365 1.00 37.47 305 LEU A C 1
ATOM 2322 O O . LEU A 1 305 ? -11.729 38.245 5.864 1.00 37.47 305 LEU A O 1
ATOM 2326 N N . LYS A 1 306 ? -12.867 40.126 6.320 1.00 34.56 306 LYS A N 1
ATOM 2327 C CA . LYS A 1 306 ? -11.948 41.089 5.719 1.00 34.56 306 LYS A CA 1
ATOM 2328 C C . LYS A 1 306 ? -10.799 41.340 6.702 1.00 34.56 306 LYS A C 1
ATOM 2330 O O . LYS A 1 306 ? -10.974 42.094 7.653 1.00 34.56 306 LYS A O 1
ATOM 2335 N N . ALA A 1 307 ? -9.651 40.709 6.474 1.00 33.66 307 ALA A N 1
ATOM 2336 C CA . ALA A 1 307 ? -8.371 41.133 7.036 1.00 33.66 307 ALA A CA 1
ATOM 2337 C C . ALA A 1 307 ? -7.563 41.778 5.905 1.00 33.66 307 ALA A C 1
ATOM 2339 O O . ALA A 1 307 ? -7.244 41.146 4.900 1.00 33.66 307 ALA A O 1
ATOM 2340 N N . ASP A 1 308 ? -7.346 43.079 6.048 1.00 42.50 308 ASP A N 1
ATOM 2341 C CA . ASP A 1 308 ? -6.708 43.953 5.075 1.00 42.50 308 ASP A CA 1
ATOM 2342 C C . ASP A 1 308 ? -5.186 43.863 5.238 1.00 42.50 308 ASP A C 1
ATOM 2344 O O . ASP A 1 308 ? -4.630 44.379 6.203 1.00 42.50 308 ASP A O 1
ATOM 2348 N N . HIS A 1 309 ? -4.508 43.186 4.313 1.00 38.03 309 HIS A N 1
ATOM 2349 C CA . HIS A 1 309 ? -3.059 43.292 4.152 1.00 38.03 309 HIS A CA 1
ATOM 2350 C C . HIS A 1 309 ? -2.723 43.396 2.668 1.00 38.03 309 HIS A C 1
ATOM 2352 O O . HIS A 1 309 ? -2.434 42.419 1.979 1.00 38.03 309 HIS A O 1
ATOM 2358 N N . ARG A 1 310 ? -2.761 44.632 2.171 1.00 36.28 310 ARG A N 1
ATOM 2359 C CA . ARG A 1 310 ? -2.179 45.017 0.889 1.00 36.28 310 ARG A CA 1
ATOM 2360 C C . ARG A 1 310 ? -1.318 46.256 1.091 1.00 36.28 310 ARG A C 1
ATOM 2362 O O . ARG A 1 310 ? -1.847 47.353 1.006 1.00 36.28 310 ARG A O 1
ATOM 2369 N N . ALA A 1 311 ? -0.018 46.072 1.337 1.00 44.50 311 ALA A N 1
ATOM 2370 C CA . ALA A 1 311 ? 1.051 46.999 0.930 1.00 44.50 311 ALA A CA 1
ATOM 2371 C C . ALA A 1 311 ? 2.424 46.577 1.494 1.00 44.50 311 ALA A C 1
ATOM 2373 O O . ALA A 1 311 ? 2.992 47.268 2.330 1.00 44.50 311 ALA A O 1
ATOM 2374 N N . GLU A 1 312 ? 3.013 45.497 0.986 1.00 42.41 312 GLU A N 1
ATOM 2375 C CA . GLU A 1 312 ? 4.465 45.284 1.082 1.00 42.41 312 GLU A CA 1
ATOM 2376 C C . GLU A 1 312 ? 4.999 45.150 -0.342 1.00 42.41 312 GLU A C 1
ATOM 2378 O O . GLU A 1 312 ? 4.809 44.142 -1.011 1.00 42.41 312 GLU A O 1
ATOM 2383 N N . GLY A 1 313 ? 5.549 46.244 -0.866 1.00 46.44 313 GLY A N 1
ATOM 2384 C CA . GLY A 1 313 ? 6.080 46.311 -2.233 1.00 46.44 313 GLY A CA 1
ATOM 2385 C C . GLY A 1 313 ? 6.095 47.720 -2.826 1.00 46.44 313 GLY A C 1
ATOM 2386 O O . GLY A 1 313 ? 6.885 47.997 -3.720 1.00 46.44 313 GLY A O 1
ATOM 2387 N N . ALA A 1 314 ? 5.281 48.644 -2.301 1.00 52.81 314 ALA A N 1
ATOM 2388 C CA . ALA A 1 314 ? 5.274 50.044 -2.743 1.00 52.81 314 ALA A CA 1
ATOM 2389 C C . ALA A 1 314 ? 6.146 50.978 -1.877 1.00 52.81 314 ALA A C 1
ATOM 2391 O O . ALA A 1 314 ? 6.483 52.073 -2.319 1.00 52.81 314 ALA A O 1
ATOM 2392 N N . PHE A 1 315 ? 6.529 50.569 -0.661 1.00 48.84 315 PHE A N 1
ATOM 2393 C CA . PHE A 1 315 ? 7.219 51.453 0.287 1.00 48.84 315 PHE A CA 1
ATOM 2394 C C . PHE A 1 315 ? 8.703 51.670 -0.067 1.00 48.84 315 PHE A C 1
ATOM 2396 O O . PHE A 1 315 ? 9.182 52.799 -0.030 1.00 48.84 315 PHE A O 1
ATOM 2403 N N . GLU A 1 316 ? 9.398 50.623 -0.525 1.00 51.91 316 GLU A N 1
ATOM 2404 C CA . GLU A 1 316 ? 10.809 50.679 -0.953 1.00 51.91 316 GLU A CA 1
ATOM 2405 C C . GLU A 1 316 ? 11.018 51.605 -2.167 1.00 51.91 316 GLU A C 1
ATOM 2407 O O . GLU A 1 316 ? 11.908 52.457 -2.176 1.00 51.91 316 GLU A O 1
ATOM 2412 N N . ALA A 1 317 ? 10.149 51.507 -3.181 1.00 55.31 317 ALA A N 1
ATOM 2413 C CA . ALA A 1 317 ? 10.274 52.300 -4.404 1.00 55.31 317 ALA A CA 1
ATOM 2414 C C . ALA A 1 317 ? 9.978 53.794 -4.176 1.00 55.31 317 ALA A C 1
ATOM 2416 O O . ALA A 1 317 ? 10.660 54.656 -4.737 1.00 55.31 317 ALA A O 1
ATOM 2417 N N . VAL A 1 318 ? 8.992 54.115 -3.328 1.00 65.31 318 VAL A N 1
ATOM 2418 C CA . VAL A 1 318 ? 8.643 55.507 -2.996 1.00 65.31 318 VAL A CA 1
ATOM 2419 C C . VAL A 1 318 ? 9.726 56.151 -2.128 1.00 65.31 318 VAL A C 1
ATOM 2421 O O . VAL A 1 318 ? 10.080 57.308 -2.361 1.00 65.31 318 VAL A O 1
ATOM 2424 N N . PHE A 1 319 ? 10.305 55.409 -1.178 1.00 66.06 319 PHE A N 1
ATOM 2425 C CA . PHE A 1 319 ? 11.377 55.922 -0.322 1.00 66.06 319 PHE A CA 1
ATOM 2426 C C . PHE A 1 319 ? 12.657 56.201 -1.122 1.00 66.06 319 PHE A C 1
ATOM 2428 O O . PHE A 1 319 ? 13.242 57.278 -0.995 1.00 66.06 319 PHE A O 1
ATOM 2435 N N . MET A 1 320 ? 13.041 55.297 -2.030 1.00 66.31 320 MET A N 1
ATOM 2436 C CA . MET A 1 320 ? 14.191 55.506 -2.918 1.00 66.31 320 MET A CA 1
ATOM 2437 C C . MET A 1 320 ? 13.992 56.706 -3.854 1.00 66.31 320 MET A C 1
ATOM 2439 O O . MET A 1 320 ? 14.907 57.517 -4.013 1.00 66.31 320 MET A O 1
ATOM 2443 N N . ALA A 1 321 ? 12.794 56.886 -4.419 1.00 71.19 321 ALA A N 1
ATOM 2444 C CA . ALA A 1 321 ? 12.491 58.050 -5.255 1.00 71.19 321 ALA A CA 1
ATOM 2445 C C . ALA A 1 321 ? 12.559 59.374 -4.467 1.00 71.19 321 ALA A C 1
ATOM 2447 O O . ALA A 1 321 ? 13.100 60.365 -4.967 1.00 71.19 321 ALA A O 1
ATOM 2448 N N . ALA A 1 322 ? 12.070 59.391 -3.222 1.00 74.19 322 ALA A N 1
ATOM 2449 C CA . ALA A 1 322 ? 12.111 60.571 -2.358 1.00 74.19 322 ALA A CA 1
ATOM 2450 C C . ALA A 1 322 ? 13.547 60.955 -1.954 1.00 74.19 322 ALA A C 1
ATOM 2452 O O . ALA A 1 322 ? 13.899 62.137 -1.985 1.00 74.19 322 ALA A O 1
ATOM 2453 N N . VAL A 1 323 ? 14.397 59.972 -1.637 1.00 79.44 323 VAL A N 1
ATOM 2454 C CA . VAL A 1 323 ? 15.811 60.210 -1.299 1.00 79.44 323 VAL A CA 1
ATOM 2455 C C . VAL A 1 323 ? 16.576 60.765 -2.503 1.00 79.44 323 VAL A C 1
ATOM 2457 O O . VAL A 1 323 ? 17.309 61.744 -2.361 1.00 79.44 323 VAL A O 1
ATOM 2460 N N . VAL A 1 324 ? 16.362 60.215 -3.703 1.00 80.19 324 VAL A N 1
ATOM 2461 C CA . VAL A 1 324 ? 17.010 60.715 -4.929 1.00 80.19 324 VAL A CA 1
ATOM 2462 C C . VAL A 1 324 ? 16.592 62.159 -5.230 1.00 80.19 324 VAL A C 1
ATOM 2464 O O . VAL A 1 324 ? 17.447 62.989 -5.548 1.00 80.19 324 VAL A O 1
ATOM 2467 N N . ALA A 1 325 ? 15.308 62.494 -5.067 1.00 83.75 325 ALA A N 1
ATOM 2468 C CA . ALA A 1 325 ? 14.820 63.860 -5.259 1.00 83.75 325 ALA A CA 1
ATOM 2469 C C . ALA A 1 325 ? 15.415 64.848 -4.237 1.00 83.75 325 ALA A C 1
ATOM 2471 O O . ALA A 1 325 ? 15.817 65.954 -4.609 1.00 83.75 325 ALA A O 1
ATOM 2472 N N . ALA A 1 326 ? 15.527 64.446 -2.967 1.00 84.94 326 ALA A N 1
ATOM 2473 C CA . ALA A 1 326 ? 16.121 65.273 -1.918 1.00 84.94 326 ALA A CA 1
ATOM 2474 C C . ALA A 1 326 ? 17.618 65.527 -2.164 1.00 84.94 326 ALA A C 1
ATOM 2476 O O . ALA A 1 326 ? 18.075 66.668 -2.062 1.00 84.94 326 ALA A O 1
ATOM 2477 N N . VAL A 1 327 ? 18.374 64.496 -2.557 1.00 85.69 327 VAL A N 1
ATOM 2478 C CA . VAL A 1 327 ? 19.803 64.631 -2.885 1.00 85.69 327 VAL A CA 1
ATOM 2479 C C . VAL A 1 327 ? 20.000 65.541 -4.101 1.00 85.69 327 VAL A C 1
ATOM 2481 O O . VAL A 1 327 ? 20.855 66.427 -4.066 1.00 85.69 327 VAL A O 1
ATOM 2484 N N . ALA A 1 328 ? 19.171 65.403 -5.141 1.00 85.25 328 ALA A N 1
ATOM 2485 C CA . ALA A 1 328 ? 19.231 66.272 -6.316 1.00 85.25 328 ALA A CA 1
ATOM 2486 C C . ALA A 1 328 ? 18.967 67.749 -5.964 1.00 85.25 328 ALA A C 1
ATOM 2488 O O . ALA A 1 328 ? 19.689 68.633 -6.432 1.00 85.25 328 ALA A O 1
ATOM 2489 N N . LEU A 1 329 ? 17.987 68.024 -5.096 1.00 89.44 329 LEU A N 1
ATOM 2490 C CA . LEU A 1 329 ? 17.697 69.377 -4.607 1.00 89.44 329 LEU A CA 1
ATOM 2491 C C . LEU A 1 329 ? 18.876 69.976 -3.835 1.00 89.44 329 LEU A C 1
ATOM 2493 O O . LEU A 1 329 ? 19.260 71.118 -4.094 1.00 89.44 329 LEU A O 1
ATOM 2497 N N . VAL A 1 330 ? 19.494 69.205 -2.937 1.00 87.81 330 VAL A N 1
ATOM 2498 C CA . VAL A 1 330 ? 20.673 69.660 -2.184 1.00 87.81 330 VAL A CA 1
ATOM 2499 C C . VAL A 1 330 ? 21.843 69.944 -3.127 1.00 87.81 330 VAL A C 1
ATOM 2501 O O . VAL A 1 330 ? 22.468 70.999 -3.017 1.00 87.81 330 VAL A O 1
ATOM 2504 N N . CYS A 1 331 ? 22.107 69.075 -4.107 1.00 85.12 331 CYS A N 1
ATOM 2505 C CA . CYS A 1 331 ? 23.156 69.305 -5.102 1.00 85.12 331 CYS A CA 1
ATOM 2506 C C . CYS A 1 331 ? 22.914 70.580 -5.922 1.00 85.12 331 CYS A C 1
ATOM 2508 O O . CYS A 1 331 ? 23.852 71.346 -6.148 1.00 85.12 331 CYS A O 1
ATOM 2510 N N . MET A 1 332 ? 21.669 70.852 -6.322 1.00 86.88 332 MET A N 1
ATOM 2511 C CA . MET A 1 332 ? 21.326 72.082 -7.042 1.00 86.88 332 MET A CA 1
ATOM 2512 C C . MET A 1 332 ? 21.510 73.327 -6.172 1.00 86.88 332 MET A C 1
ATOM 2514 O O . MET A 1 332 ? 22.062 74.318 -6.647 1.00 86.88 332 MET A O 1
ATOM 2518 N N . ILE A 1 333 ? 21.135 73.280 -4.890 1.00 87.19 333 ILE A N 1
ATOM 2519 C CA . ILE A 1 333 ? 21.369 74.388 -3.949 1.00 87.19 333 ILE A CA 1
ATOM 2520 C C . ILE A 1 333 ? 22.873 74.627 -3.754 1.00 87.19 333 ILE A C 1
ATOM 2522 O O . ILE A 1 333 ? 23.325 75.774 -3.773 1.00 87.19 333 ILE A O 1
ATOM 2526 N N . VAL A 1 334 ? 23.680 73.571 -3.628 1.00 86.06 334 VAL A N 1
ATOM 2527 C CA . VAL A 1 334 ? 25.142 73.697 -3.514 1.00 86.06 334 VAL A CA 1
ATOM 2528 C C . VAL A 1 334 ? 25.744 74.280 -4.796 1.00 86.06 334 VAL A C 1
ATOM 2530 O O . VAL A 1 334 ? 26.570 75.186 -4.733 1.00 86.06 334 VAL A O 1
ATOM 2533 N N . LEU A 1 335 ? 25.296 73.847 -5.975 1.00 86.44 335 LEU A N 1
ATOM 2534 C CA . LEU A 1 335 ? 25.758 74.418 -7.243 1.00 86.44 335 LEU A CA 1
ATOM 2535 C C . LEU A 1 335 ? 25.369 75.893 -7.381 1.00 86.44 335 LEU A C 1
ATOM 2537 O O . LEU A 1 335 ? 26.207 76.708 -7.765 1.00 86.44 335 LEU A O 1
ATOM 2541 N N . VAL A 1 336 ? 24.138 76.263 -7.024 1.00 85.50 336 VAL A N 1
ATOM 2542 C CA . VAL A 1 336 ? 23.683 77.660 -7.053 1.00 85.50 336 VAL A CA 1
ATOM 2543 C C . VAL A 1 336 ? 24.463 78.511 -6.053 1.00 85.50 336 VAL A C 1
ATOM 2545 O O . VAL A 1 336 ? 24.895 79.603 -6.413 1.00 85.50 336 VAL A O 1
ATOM 2548 N N . THR A 1 337 ? 24.713 78.020 -4.837 1.00 81.81 337 THR A N 1
ATOM 2549 C CA . THR A 1 337 ? 25.518 78.753 -3.846 1.00 81.81 337 THR A CA 1
ATOM 2550 C C . THR A 1 337 ? 26.969 78.894 -4.295 1.00 81.81 337 THR A C 1
ATOM 2552 O O . THR A 1 337 ? 27.499 79.995 -4.214 1.00 81.81 337 THR A O 1
ATOM 2555 N N . VAL A 1 338 ? 27.596 77.862 -4.870 1.00 82.50 338 VAL A N 1
ATOM 2556 C CA . VAL A 1 338 ? 28.960 77.943 -5.430 1.00 82.50 338 VAL A CA 1
ATOM 2557 C C . VAL A 1 338 ? 29.030 78.901 -6.624 1.00 82.50 338 VAL A C 1
ATOM 2559 O O . VAL A 1 338 ? 29.982 79.676 -6.736 1.00 82.50 338 VAL A O 1
ATOM 2562 N N . LEU A 1 339 ? 28.033 78.891 -7.512 1.00 79.62 339 LEU A N 1
ATOM 2563 C CA . LEU A 1 339 ? 27.964 79.811 -8.651 1.00 79.62 339 LEU A CA 1
ATOM 2564 C C . LEU A 1 339 ? 27.698 81.254 -8.206 1.00 79.62 339 LEU A C 1
ATOM 2566 O O . LEU A 1 339 ? 28.316 82.175 -8.742 1.00 79.62 339 LEU A O 1
ATOM 2570 N N . ALA A 1 340 ? 26.846 81.459 -7.200 1.00 76.62 340 ALA A N 1
ATOM 2571 C CA . ALA A 1 340 ? 26.643 82.759 -6.571 1.00 76.62 340 ALA A CA 1
ATOM 2572 C C . ALA A 1 340 ? 27.933 83.239 -5.890 1.00 76.62 340 ALA A C 1
ATOM 2574 O O . ALA A 1 340 ? 28.342 84.375 -6.102 1.00 76.62 340 ALA A O 1
ATOM 2575 N N . TRP A 1 341 ? 28.646 82.364 -5.177 1.00 71.81 341 TRP A N 1
ATOM 2576 C CA . TRP A 1 341 ? 29.926 82.688 -4.540 1.00 71.81 341 TRP A CA 1
ATOM 2577 C C . TRP A 1 341 ? 31.022 83.015 -5.565 1.00 71.81 341 TRP A C 1
ATOM 2579 O O . TRP A 1 341 ? 31.812 83.933 -5.359 1.00 71.81 341 TRP A O 1
ATOM 2589 N N . ARG A 1 342 ? 31.039 82.332 -6.720 1.00 70.56 342 ARG A N 1
ATOM 2590 C CA . ARG A 1 342 ? 31.921 82.681 -7.848 1.00 70.56 342 ARG A CA 1
ATOM 2591 C C . ARG A 1 342 ? 31.561 84.018 -8.497 1.00 70.56 342 ARG A C 1
ATOM 2593 O O . ARG A 1 342 ? 32.473 84.712 -8.933 1.00 70.56 342 ARG A O 1
ATOM 2600 N N . ARG A 1 343 ? 30.276 84.388 -8.562 1.00 67.50 343 ARG A N 1
ATOM 2601 C CA . ARG A 1 343 ? 29.827 85.691 -9.093 1.00 67.50 343 ARG A CA 1
ATOM 2602 C C . ARG A 1 343 ? 30.010 86.850 -8.110 1.00 67.50 343 ARG A C 1
ATOM 2604 O O . ARG A 1 343 ? 30.136 87.981 -8.560 1.00 67.50 343 ARG A O 1
ATOM 2611 N N . TYR A 1 344 ? 30.051 86.571 -6.807 1.00 62.31 344 TYR A N 1
ATOM 2612 C CA . TYR A 1 344 ? 30.199 87.565 -5.741 1.00 62.31 344 TYR A CA 1
ATOM 2613 C C . TYR A 1 344 ? 31.596 87.629 -5.123 1.00 62.31 344 TYR A C 1
ATOM 2615 O O . TYR A 1 344 ? 31.766 88.360 -4.152 1.00 62.31 344 TYR A O 1
ATOM 2623 N N . LYS A 1 345 ? 32.608 86.935 -5.670 1.00 54.81 345 LYS A N 1
ATOM 2624 C CA . LYS A 1 345 ? 34.004 87.224 -5.313 1.00 54.81 345 LYS A CA 1
ATOM 2625 C C . LYS A 1 345 ? 34.307 88.676 -5.706 1.00 54.81 345 LYS A C 1
ATOM 2627 O O . LYS A 1 345 ? 34.392 88.957 -6.903 1.00 54.81 345 LYS A O 1
ATOM 2632 N N . PRO A 1 346 ? 34.470 89.595 -4.741 1.00 56.88 346 PRO A N 1
ATOM 2633 C CA . PRO A 1 346 ? 34.876 90.951 -5.043 1.00 56.88 346 PRO A CA 1
ATOM 2634 C C . PRO A 1 346 ? 36.316 90.892 -5.539 1.00 56.88 346 PRO A C 1
ATOM 2636 O O . PRO A 1 346 ? 37.160 90.204 -4.960 1.00 56.88 346 PRO A O 1
ATOM 2639 N N . ILE A 1 347 ? 36.593 91.626 -6.609 1.00 58.38 347 ILE A N 1
ATOM 2640 C CA . ILE A 1 347 ? 37.944 92.064 -6.931 1.00 58.38 347 ILE A CA 1
ATOM 2641 C C . ILE A 1 347 ? 38.364 92.948 -5.752 1.00 58.38 347 ILE A C 1
ATOM 2643 O O . ILE A 1 347 ? 37.910 94.083 -5.636 1.00 58.38 347 ILE A O 1
ATOM 2647 N N . ALA A 1 348 ? 39.136 92.387 -4.823 1.00 52.19 348 ALA A N 1
ATOM 2648 C CA . ALA A 1 348 ? 39.846 93.171 -3.828 1.00 52.19 348 ALA A CA 1
ATOM 2649 C C . ALA A 1 348 ? 41.063 93.785 -4.528 1.00 52.19 348 ALA A C 1
ATOM 2651 O O . ALA A 1 348 ? 41.921 93.055 -5.031 1.00 52.19 348 ALA A O 1
ATOM 2652 N N . LEU A 1 349 ? 41.045 95.116 -4.620 1.00 44.22 349 LEU A N 1
ATOM 2653 C CA . LEU A 1 349 ? 42.231 95.953 -4.776 1.00 44.22 349 LEU A CA 1
ATOM 2654 C C . LEU A 1 349 ? 43.107 95.848 -3.524 1.00 44.22 349 LEU A C 1
ATOM 2656 O O . LEU A 1 349 ? 42.514 95.751 -2.421 1.00 44.22 349 LEU A O 1
#

Secondary structure (DSSP, 8-state):
--TTSSS-PPPGGGEEETTBPPSEEETTTTEEE----TTSTT-EEEE-SSEEEEEEEEEE-PPP-TTS----S--EEEEEEEEEES-----SS----S---S---SS-S---EEEEEEBPTTSSSB-S--EEETT-EEEEEEEEE-SS-SPEEEEEEEEEEESSS-TT-SSEEEEEETTTEEHHHHHT--S-EEPPPS-TTEEEEEEE----TT----EEEEEEEEEEEE--TT-S---EE--TTT-S-EETTS-GGGGGGGGS---------SS---EEEEEEEEEEEEEE---S---------------SSSHHHHHHHHHHHHHHHHHHHHHHHHHHHHHS-----

Solvent-accessible surface area (backbone atoms only — not comparable to full-atom values): 20962 Å² total; per-residue (Å²): 64,50,87,82,75,76,85,54,68,60,62,70,87,28,36,24,47,31,82,33,66,59,76,46,68,46,83,89,79,38,45,73,40,75,80,78,59,77,80,40,48,70,33,45,80,46,80,58,96,60,32,41,35,31,36,36,41,38,40,36,51,70,65,50,57,79,96,41,93,53,68,92,67,79,65,50,77,45,83,44,76,48,79,40,70,69,73,73,93,62,76,89,66,81,81,78,75,94,74,80,78,98,81,70,93,80,80,83,74,70,72,67,48,55,42,54,43,52,36,33,99,82,72,79,46,75,42,88,69,53,68,45,37,64,80,37,70,44,36,38,37,40,37,49,46,76,60,95,60,76,67,39,27,42,37,52,32,33,30,36,36,19,67,48,101,40,92,85,42,83,67,65,49,73,37,24,36,70,56,13,27,36,47,40,10,62,76,70,68,34,84,18,33,55,43,71,61,86,48,51,36,36,37,45,35,37,38,58,41,72,77,70,81,99,53,88,72,43,45,34,25,40,38,32,41,32,38,34,30,55,66,49,96,84,43,89,76,46,42,24,17,28,48,80,95,62,91,45,60,41,29,24,82,72,53,34,74,77,35,67,34,65,87,71,68,58,70,78,79,85,61,88,77,80,72,85,75,70,71,47,75,46,70,31,64,44,67,73,33,36,39,39,78,80,70,91,77,72,80,81,82,71,78,93,76,92,78,91,84,87,84,88,76,62,61,66,60,53,50,54,53,52,51,54,53,51,53,51,51,51,52,50,53,52,50,51,51,53,52,49,51,66,72,64,61,73,86,77,129

Nearest PDB structures (foldseek):
  8bqu-assembly1_A  TM=5.450E-01  e=3.929E-28  Oryzias latipes
  8rki-assembly1_A  TM=5.675E-01  e=4.506E-26  Oryzias latipes
  3nk3-assembly1_A  TM=5.888E-01  e=2.667E-24  Gallus gallus
  3nk4-assembly1_A  TM=5.940E-01  e=6.809E-24  Gallus gallus
  3nk3-assembly1_B  TM=5.944E-01  e=1.002E-23  Gallus gallus

pLDDT: mean 79.6, std 18.57, range [33.66, 98.25]

InterPro domains:
  IPR001507 Zona pellucida domain [PS51034] (1-247)
  IPR001507 Zona pellucida domain [SM00241] (2-243)
  IPR042235 Zona pellucida, ZP-C domain [G3DSA:2.60.40.4100] (113-271)
  IPR048290 Zona pellucida domain, chordate-type [PR00023] (36-48)
  IPR048290 Zona pellucida domain, chordate-type [PR00023] (49-66)
  IPR048290 Zona pellucida domain, chordate-type [PR00023] (150-165)
  IPR048290 Zona pellucida domain, chordate-type [PR00023] (218-233)
  IPR055355 ZP-C domain [PF00100] (112-241)
  IPR055356 ZP-N domain [PF23344] (6-84)

Radius of gyration: 42.87 Å; Cα contacts (8 Å, |Δi|>4): 597; chains: 1; bounding box: 88×137×93 Å